Protein AF-0000000068025443 (afdb_homodimer)

Solvent-accessible surface area (backbone atoms only — not comparable to full-atom values): 13010 Å² total; per-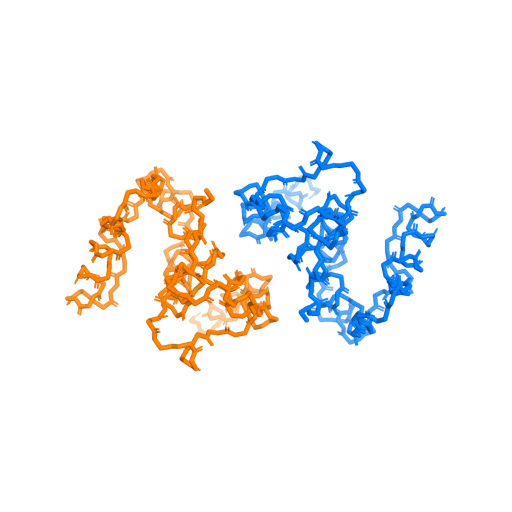residue (Å²): 106,69,47,65,30,70,62,30,75,76,69,67,56,78,47,70,63,36,51,26,23,27,47,15,49,48,46,46,23,62,48,35,71,44,76,62,56,60,56,97,66,42,53,50,60,51,52,48,50,56,48,24,68,75,65,75,42,56,70,90,56,43,25,68,70,52,58,72,75,41,57,62,72,49,53,50,49,48,46,51,51,16,54,35,20,55,41,87,50,71,86,66,28,55,49,63,66,56,51,49,50,50,41,70,45,54,71,56,63,56,68,60,56,62,67,75,98,104,68,50,66,28,69,64,30,73,75,69,67,57,76,45,71,62,36,52,24,23,27,48,15,49,49,47,47,24,63,49,34,72,44,77,63,56,61,54,96,62,41,53,50,60,52,51,49,50,57,47,25,67,74,65,74,42,54,71,91,55,43,24,69,70,54,59,71,75,43,57,64,72,49,53,48,51,47,47,52,50,18,52,35,19,56,40,87,51,68,85,65,27,56,47,62,66,57,52,50,50,50,42,71,45,54,69,58,63,55,66,59,56,57,69,74,99

Radius of gyration: 17.98 Å; Cα contacts (8 Å, |Δi|>4): 280; chains: 2; bounding box: 55×46×43 Å

Foldseek 3Di:
DQQAQPVCVVPVDDDQLRVLSSVLQVLLCVQQVDGQPSDPPSVSVVVQVVVCVVVVFSVVRGDPVCPVVDDPQLNRLSSVLSNQSNDNDSVSHDGPVVSVVCNVCSPVVVVVVVVVD/DQQAQPVCVVPVDDDQLRVLSSVLQVLLCVQQVDGQPSPPPSVSVVVQVVVCVVVVFSVVRGDPVCPVVDDPQLNRLSSVLSNQSNDNDSVSHDGPVVSVVCNVCSPVVVVVVVVVD

Structure (mmCIF, N/CA/C/O backbone):
data_AF-0000000068025443-model_v1
#
loop_
_entity.id
_entity.type
_entity.pdbx_description
1 polymer 'Protein kinase domain-containing protein'
#
loop_
_atom_site.group_PDB
_atom_site.id
_atom_site.type_symbol
_atom_site.label_atom_id
_atom_site.label_alt_id
_atom_site.label_comp_id
_atom_site.label_asym_id
_atom_site.label_entity_id
_atom_site.label_seq_id
_atom_site.pdbx_PDB_ins_code
_atom_site.Cartn_x
_atom_site.Cartn_y
_atom_site.Cartn_z
_atom_site.occupancy
_atom_site.B_iso_or_equiv
_atom_site.auth_seq_id
_atom_site.auth_comp_id
_atom_site.auth_asym_id
_atom_site.auth_atom_id
_atom_site.pdbx_PDB_model_num
ATOM 1 N N . MET A 1 1 ? 12.188 2.465 -13.797 1 40 1 MET A N 1
ATOM 2 C CA . MET A 1 1 ? 11.523 1.878 -12.641 1 40 1 MET A CA 1
ATOM 3 C C . MET A 1 1 ? 11.352 2.908 -11.531 1 40 1 MET A C 1
ATOM 5 O O . MET A 1 1 ? 12.336 3.457 -11.031 1 40 1 MET A O 1
ATOM 9 N N . TYR A 1 2 ? 10.406 3.684 -11.672 1 50.34 2 TYR A N 1
ATOM 10 C CA . TYR A 1 2 ? 10.188 5.008 -11.102 1 50.34 2 TYR A CA 1
ATOM 11 C C . TYR A 1 2 ? 10.305 4.965 -9.578 1 50.34 2 TYR A C 1
ATOM 13 O O . TYR A 1 2 ? 10.688 5.957 -8.953 1 50.34 2 TYR A O 1
ATOM 21 N N . TYR A 1 3 ? 10.172 3.656 -8.984 1 63.03 3 TYR A N 1
ATOM 22 C CA . TYR A 1 3 ? 10.156 3.668 -7.527 1 63.03 3 TYR A CA 1
ATOM 23 C C . TYR A 1 3 ? 11.281 2.814 -6.961 1 63.03 3 TYR A C 1
ATOM 25 O O . TYR A 1 3 ? 11.102 2.131 -5.949 1 63.03 3 TYR A O 1
ATOM 33 N N . MET A 1 4 ? 12.508 3.104 -7.633 1 74 4 MET A N 1
ATOM 34 C CA . MET A 1 4 ? 13.461 2.051 -7.289 1 74 4 MET A CA 1
ATOM 35 C C . MET A 1 4 ? 14.195 2.387 -6 1 74 4 MET A C 1
ATOM 37 O O . MET A 1 4 ? 14.672 3.512 -5.824 1 74 4 MET A O 1
ATOM 41 N N . ASP A 1 5 ? 14.266 1.466 -5.148 1 82.62 5 ASP A N 1
ATOM 42 C CA . ASP A 1 5 ? 15.039 1.438 -3.914 1 82.62 5 ASP A CA 1
ATOM 43 C C . ASP A 1 5 ? 16.531 1.654 -4.195 1 82.62 5 ASP A C 1
ATOM 45 O O . ASP A 1 5 ? 17.109 0.952 -5.02 1 82.62 5 ASP A O 1
ATOM 49 N N . PRO A 1 6 ? 17.141 2.689 -3.533 1 84.44 6 PRO A N 1
ATOM 50 C CA . PRO A 1 6 ? 18.578 2.932 -3.75 1 84.44 6 PRO A CA 1
ATOM 51 C C . PRO A 1 6 ? 19.422 1.684 -3.52 1 84.44 6 PRO A C 1
ATOM 53 O O . PRO A 1 6 ? 20.453 1.503 -4.18 1 84.44 6 PRO A O 1
ATOM 56 N N . ILE A 1 7 ? 19.031 0.814 -2.604 1 82.25 7 ILE A N 1
ATOM 57 C CA . ILE A 1 7 ? 19.766 -0.413 -2.346 1 82.25 7 ILE A CA 1
ATOM 58 C C . ILE A 1 7 ? 19.703 -1.327 -3.566 1 82.25 7 ILE A C 1
ATOM 60 O O . ILE A 1 7 ? 20.703 -1.903 -3.98 1 82.25 7 ILE A O 1
ATOM 64 N N . PHE A 1 8 ? 18.609 -1.394 -4.133 1 82.81 8 PHE A N 1
ATOM 65 C CA . PHE A 1 8 ? 18.438 -2.182 -5.348 1 82.81 8 PHE A CA 1
ATOM 66 C C . PHE A 1 8 ? 19.281 -1.622 -6.484 1 82.81 8 PHE A C 1
ATOM 68 O O . PHE A 1 8 ? 19.922 -2.377 -7.215 1 82.81 8 PHE A O 1
ATOM 75 N N . ILE A 1 9 ? 19.281 -0.388 -6.625 1 80.25 9 ILE A N 1
ATOM 76 C CA . ILE A 1 9 ? 20.031 0.27 -7.699 1 80.25 9 ILE A CA 1
ATOM 77 C C . ILE A 1 9 ? 21.516 -0.029 -7.555 1 80.25 9 ILE A C 1
ATOM 79 O O . ILE A 1 9 ? 22.203 -0.274 -8.547 1 80.25 9 ILE A O 1
ATOM 83 N N . GLY A 1 10 ? 22 -0.102 -6.418 1 82.19 10 GLY A N 1
ATOM 84 C CA . GLY A 1 10 ? 23.422 -0.269 -6.184 1 82.19 10 GLY A CA 1
ATOM 85 C C . GLY A 1 10 ? 23.859 -1.722 -6.16 1 82.19 10 GLY A C 1
ATOM 86 O O . GLY A 1 10 ? 25 -2.039 -6.512 1 82.19 10 GLY A O 1
ATOM 87 N N . THR A 1 11 ? 22.953 -2.623 -5.727 1 83.88 11 THR A N 1
ATOM 88 C CA . THR A 1 11 ? 23.375 -3.994 -5.465 1 83.88 11 THR A CA 1
ATOM 89 C C . THR A 1 11 ? 22.656 -4.969 -6.391 1 83.88 11 THR A C 1
ATOM 91 O O . THR A 1 11 ? 23.109 -6.098 -6.586 1 83.88 11 THR A O 1
ATOM 94 N N . GLY A 1 12 ? 21.438 -4.574 -6.816 1 79.31 12 GLY A N 1
ATOM 95 C CA . GLY A 1 12 ? 20.609 -5.465 -7.602 1 79.31 12 GLY A CA 1
ATOM 96 C C . GLY A 1 12 ? 19.797 -6.426 -6.754 1 79.31 12 GLY A C 1
ATOM 97 O O . GLY A 1 12 ? 19.125 -7.316 -7.281 1 79.31 12 GLY A O 1
ATOM 98 N N . LEU A 1 13 ? 20.016 -6.234 -5.453 1 80.12 13 LEU A N 1
ATOM 99 C CA . LEU A 1 13 ? 19.297 -7.133 -4.551 1 80.12 13 LEU A CA 1
ATOM 100 C C . LEU A 1 13 ? 17.891 -6.617 -4.277 1 80.12 13 LEU A C 1
ATOM 102 O O . LEU A 1 13 ? 17.719 -5.512 -3.754 1 80.12 13 LEU A O 1
ATOM 106 N N . LEU A 1 14 ? 16.938 -7.387 -4.754 1 79.75 14 LEU A N 1
ATOM 107 C CA . LEU A 1 14 ? 15.531 -7.102 -4.5 1 79.75 14 LEU A CA 1
ATOM 108 C C . LEU A 1 14 ? 15.07 -7.75 -3.199 1 79.75 14 LEU A C 1
ATOM 110 O O . LEU A 1 14 ? 15.352 -8.93 -2.953 1 79.75 14 LEU A O 1
ATOM 114 N N . THR A 1 15 ? 14.422 -6.945 -2.268 1 84.75 15 THR A N 1
ATOM 115 C CA . THR A 1 15 ? 13.922 -7.461 -0.999 1 84.75 15 THR A CA 1
ATOM 116 C C . THR A 1 15 ? 12.516 -6.945 -0.722 1 84.75 15 THR A C 1
ATOM 118 O O . THR A 1 15 ? 11.992 -6.121 -1.477 1 84.75 15 THR A O 1
ATOM 121 N N . ILE A 1 16 ? 11.984 -7.379 0.362 1 85.69 16 ILE A N 1
ATOM 122 C CA . ILE A 1 16 ? 10.68 -6.91 0.821 1 85.69 16 ILE A CA 1
ATOM 123 C C . ILE A 1 16 ? 10.758 -5.426 1.171 1 85.69 16 ILE A C 1
ATOM 125 O O . ILE A 1 16 ? 9.797 -4.68 0.961 1 85.69 16 ILE A O 1
ATOM 129 N N . LYS A 1 17 ? 11.984 -5.051 1.586 1 90.31 17 LYS A N 1
ATOM 130 C CA . LYS A 1 17 ? 12.156 -3.658 1.989 1 90.31 17 LYS A CA 1
ATOM 131 C C . LYS A 1 17 ? 12.242 -2.74 0.774 1 90.31 17 LYS A C 1
ATOM 133 O O . LYS A 1 17 ? 12.016 -1.532 0.886 1 90.31 17 LYS A O 1
ATOM 138 N N . SER A 1 18 ? 12.594 -3.285 -0.384 1 89.5 18 SER A N 1
ATOM 139 C CA . SER A 1 18 ? 12.523 -2.521 -1.625 1 89.5 18 SER A CA 1
ATOM 140 C C . SER A 1 18 ? 11.078 -2.174 -1.979 1 89.5 18 SER A C 1
ATOM 142 O O . SER A 1 18 ? 10.797 -1.065 -2.439 1 89.5 18 SER A O 1
ATOM 144 N N . ASP A 1 19 ? 10.195 -3.086 -1.71 1 90.12 19 ASP A N 1
ATOM 145 C CA . ASP A 1 19 ? 8.773 -2.844 -1.933 1 90.12 19 ASP A CA 1
ATOM 146 C C . ASP A 1 19 ? 8.25 -1.766 -0.988 1 90.12 19 ASP A C 1
ATOM 148 O O . ASP A 1 19 ? 7.418 -0.942 -1.38 1 90.12 19 ASP A O 1
ATOM 152 N N . VAL A 1 20 ? 8.75 -1.785 0.245 1 94.06 20 VAL A N 1
ATOM 153 C CA . VAL A 1 20 ? 8.367 -0.78 1.232 1 94.06 20 VAL A CA 1
ATOM 154 C C . VAL A 1 20 ? 8.797 0.604 0.753 1 94.06 20 VAL A C 1
ATOM 156 O O . VAL A 1 20 ? 8.016 1.558 0.805 1 94.06 20 VAL A O 1
ATOM 159 N N . TYR A 1 21 ? 9.953 0.639 0.233 1 92.94 21 TYR A N 1
ATOM 160 C CA . TYR A 1 21 ? 10.484 1.894 -0.291 1 92.94 21 TYR A CA 1
ATOM 161 C C . TYR A 1 21 ? 9.641 2.395 -1.459 1 92.94 21 TYR A C 1
ATOM 163 O O . TYR A 1 21 ? 9.25 3.564 -1.492 1 92.94 21 TYR A O 1
ATOM 171 N N . SER A 1 22 ? 9.367 1.547 -2.414 1 90.81 22 SER A N 1
ATOM 172 C CA . SER A 1 22 ? 8.586 1.919 -3.588 1 90.81 22 SER A CA 1
ATOM 173 C C . SER A 1 22 ? 7.219 2.463 -3.191 1 90.81 22 SER A C 1
ATOM 175 O O . SER A 1 22 ? 6.723 3.414 -3.799 1 90.81 22 SER A O 1
ATOM 177 N N . PHE A 1 23 ? 6.699 1.866 -2.148 1 93.88 23 PHE A N 1
ATOM 178 C CA . PHE A 1 23 ? 5.395 2.33 -1.69 1 93.88 23 PHE A CA 1
ATOM 179 C C . PHE A 1 23 ? 5.508 3.693 -1.02 1 93.88 23 PHE A C 1
ATOM 181 O O . PHE A 1 23 ? 4.621 4.535 -1.156 1 93.88 23 PHE A O 1
ATOM 188 N N . GLY A 1 24 ? 6.543 3.887 -0.237 1 95.31 24 GLY A N 1
ATOM 189 C CA . GLY A 1 24 ? 6.793 5.191 0.349 1 95.31 24 GLY A CA 1
ATOM 190 C C . GLY A 1 24 ? 6.828 6.309 -0.677 1 95.31 24 GLY A C 1
ATOM 191 O O . GLY A 1 24 ? 6.305 7.398 -0.434 1 95.31 24 GLY A O 1
ATOM 192 N N . VAL A 1 25 ? 7.398 5.977 -1.784 1 93.5 25 VAL A N 1
ATOM 193 C CA . VAL A 1 25 ? 7.449 6.957 -2.867 1 93.5 25 VAL A CA 1
ATOM 194 C C . VAL A 1 25 ? 6.035 7.281 -3.336 1 93.5 25 VAL A C 1
ATOM 196 O O . VAL A 1 25 ? 5.684 8.453 -3.498 1 93.5 25 VAL A O 1
ATOM 199 N N . VAL A 1 26 ? 5.203 6.344 -3.471 1 94.19 26 VAL A N 1
ATOM 200 C CA . VAL A 1 26 ? 3.83 6.531 -3.928 1 94.19 26 VAL A CA 1
ATOM 201 C C . VAL A 1 26 ? 3.055 7.363 -2.91 1 94.19 26 VAL A C 1
ATOM 203 O O . VAL A 1 26 ? 2.277 8.242 -3.281 1 94.19 26 VAL A O 1
ATOM 206 N N . LEU A 1 27 ? 3.219 7.094 -1.623 1 96.12 27 LEU A N 1
ATOM 207 C CA . LEU A 1 27 ? 2.562 7.867 -0.575 1 96.12 27 LEU A CA 1
ATOM 208 C C . LEU A 1 27 ? 2.949 9.344 -0.666 1 96.12 27 LEU A C 1
ATOM 210 O O . LEU A 1 27 ? 2.09 10.219 -0.566 1 96.12 27 LEU A O 1
ATOM 214 N N . MET A 1 28 ? 4.234 9.516 -0.841 1 95.19 28 MET A N 1
ATOM 215 C CA . MET A 1 28 ? 4.73 10.891 -0.927 1 95.19 28 MET A CA 1
ATOM 216 C C . MET A 1 28 ? 4.176 11.594 -2.16 1 95.19 28 MET A C 1
ATOM 218 O O . MET A 1 28 ? 3.764 12.75 -2.086 1 95.19 28 MET A O 1
ATOM 222 N N . GLU A 1 29 ? 4.176 10.875 -3.266 1 93.94 29 GLU A N 1
ATOM 223 C CA . GLU A 1 29 ? 3.588 11.422 -4.484 1 93.94 29 GLU A CA 1
ATOM 224 C C . GLU A 1 29 ? 2.107 11.734 -4.293 1 93.94 29 GLU A C 1
ATOM 226 O O . GLU A 1 29 ? 1.61 12.75 -4.785 1 93.94 29 GLU A O 1
ATOM 231 N N . PHE A 1 30 ? 1.486 10.938 -3.65 1 95.19 30 PHE A N 1
ATOM 232 C CA . PHE A 1 30 ? 0.053 11.086 -3.422 1 95.19 30 PHE A CA 1
ATOM 233 C C . PHE A 1 30 ? -0.242 12.367 -2.646 1 95.19 30 PHE A C 1
ATOM 235 O O . PHE A 1 30 ? -1.095 13.156 -3.049 1 95.19 30 PHE A O 1
ATOM 242 N N . ILE A 1 31 ? 0.444 12.57 -1.553 1 96.38 31 ILE A N 1
ATOM 243 C CA . ILE A 1 31 ? 0.084 13.672 -0.665 1 96.38 31 ILE A CA 1
ATOM 244 C C . ILE A 1 31 ? 0.623 14.984 -1.227 1 96.38 31 ILE A C 1
ATOM 246 O O . ILE A 1 31 ? 0.106 16.062 -0.912 1 96.38 31 ILE A O 1
ATOM 250 N N . THR A 1 32 ? 1.638 14.922 -2.049 1 95.62 32 THR A N 1
ATOM 251 C CA . THR A 1 32 ? 2.211 16.141 -2.621 1 95.62 32 THR A CA 1
ATOM 252 C C . THR A 1 32 ? 1.655 16.391 -4.02 1 95.62 32 THR A C 1
ATOM 254 O O . THR A 1 32 ? 1.793 17.484 -4.559 1 95.62 32 THR A O 1
ATOM 257 N N . ARG A 1 33 ? 1.131 15.375 -4.688 1 93.44 33 ARG A N 1
ATOM 258 C CA . ARG A 1 33 ? 0.688 15.367 -6.078 1 93.44 33 ARG A CA 1
ATOM 259 C C . ARG A 1 33 ? 1.831 15.727 -7.02 1 93.44 33 ARG A C 1
ATOM 261 O O . ARG A 1 33 ? 1.604 16.281 -8.094 1 93.44 33 ARG A O 1
ATOM 268 N N . LYS A 1 34 ? 2.998 15.453 -6.586 1 90.75 34 LYS A N 1
ATOM 269 C CA . LYS A 1 34 ? 4.207 15.602 -7.395 1 90.75 34 LYS A CA 1
ATOM 270 C C . LYS A 1 34 ? 4.805 14.242 -7.738 1 90.75 34 LYS A C 1
ATOM 272 O O . LYS A 1 34 ? 4.652 13.281 -6.98 1 90.75 34 LYS A O 1
ATOM 277 N N . ARG A 1 35 ? 5.387 14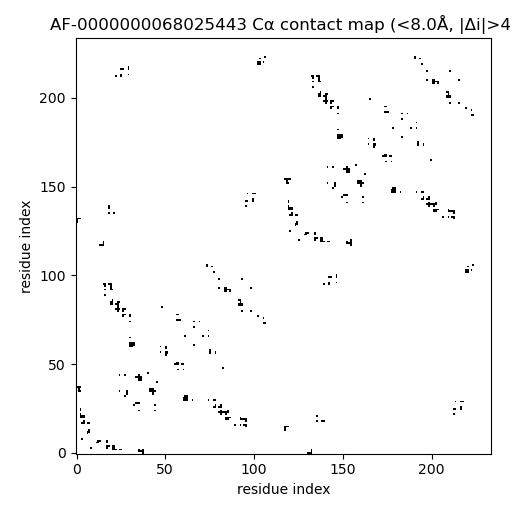.258 -8.93 1 84.06 35 ARG A N 1
ATOM 278 C CA . ARG A 1 35 ? 5.992 13 -9.352 1 84.06 35 ARG A CA 1
ATOM 279 C C . ARG A 1 35 ? 7.48 12.969 -9.008 1 84.06 35 ARG A C 1
ATOM 281 O O . ARG A 1 35 ? 8.172 13.977 -9.141 1 84.06 35 ARG A O 1
ATOM 288 N N . ASN A 1 36 ? 7.77 11.758 -8.375 1 77.19 36 ASN A N 1
ATOM 289 C CA . ASN A 1 36 ? 9.188 11.586 -8.07 1 77.19 36 ASN A CA 1
ATOM 290 C C . ASN A 1 36 ? 10.008 11.391 -9.344 1 77.19 36 ASN A C 1
ATOM 292 O O . ASN A 1 36 ? 9.664 10.562 -10.195 1 77.19 36 ASN A O 1
ATOM 296 N N . GLU A 1 37 ? 10.422 12.547 -10.188 1 62.56 37 GLU A N 1
ATOM 297 C CA . GLU A 1 37 ? 11.305 12.445 -11.344 1 62.56 37 GLU A CA 1
ATOM 298 C C . GLU A 1 37 ? 12.414 11.438 -11.109 1 62.56 37 GLU A C 1
ATOM 300 O O . GLU A 1 37 ? 13.078 11.469 -10.07 1 62.56 37 GLU A O 1
ATOM 305 N N . TYR A 1 38 ? 12.266 10.219 -11.273 1 52.56 38 TYR A N 1
ATOM 306 C CA . TYR A 1 38 ? 13.289 9.188 -11.078 1 52.56 38 TYR A CA 1
ATOM 307 C C . TYR A 1 38 ? 14.68 9.75 -11.344 1 52.56 38 TYR A C 1
ATOM 309 O O . TYR A 1 38 ? 15.641 9 -11.5 1 52.56 38 TYR A O 1
ATOM 317 N N . ASN A 1 39 ? 14.969 11.008 -11.797 1 48.84 39 ASN A N 1
ATOM 318 C CA . ASN A 1 39 ? 16.406 11.234 -11.977 1 48.84 39 ASN A CA 1
ATOM 319 C C . ASN A 1 39 ? 17.172 11.008 -10.68 1 48.84 39 ASN A C 1
ATOM 321 O O . ASN A 1 39 ? 16.578 10.859 -9.609 1 48.84 39 ASN A O 1
ATOM 325 N N . GLU A 1 40 ? 18.5 10.57 -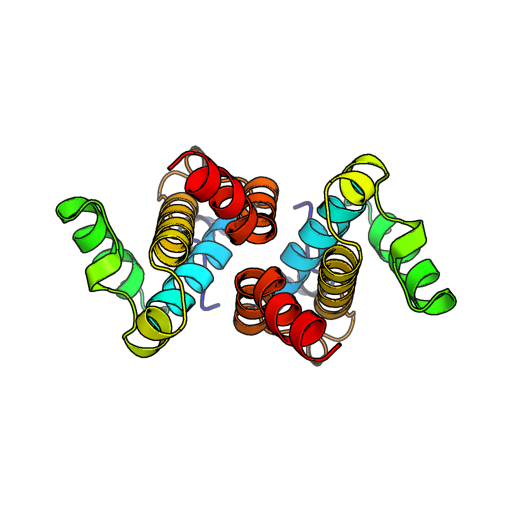10.797 1 45.94 40 GLU A N 1
ATOM 326 C CA . GLU A 1 40 ? 19.516 10.289 -9.781 1 45.94 40 GLU A CA 1
ATOM 327 C C . GLU A 1 40 ? 19.219 11.047 -8.484 1 45.94 40 GLU A C 1
ATOM 329 O O . GLU A 1 40 ? 19.703 10.656 -7.422 1 45.94 40 GLU A O 1
ATOM 334 N N . ASN A 1 41 ? 18.547 12.086 -8.617 1 47.38 41 ASN A N 1
ATOM 335 C CA . ASN A 1 41 ? 18.688 12.969 -7.465 1 47.38 41 ASN A CA 1
ATOM 336 C C . ASN A 1 41 ? 17.438 12.953 -6.582 1 47.38 41 ASN A C 1
ATOM 338 O O . ASN A 1 41 ? 17.391 13.633 -5.559 1 47.38 41 ASN A O 1
ATOM 342 N N . GLY A 1 42 ? 16.391 11.906 -6.895 1 61 42 GLY A N 1
ATOM 343 C CA . GLY A 1 42 ? 15.422 11.836 -5.82 1 61 42 GLY A CA 1
ATOM 344 C C . GLY A 1 42 ? 15.023 13.203 -5.281 1 61 42 GLY A C 1
ATOM 345 O O . GLY A 1 42 ? 14.93 13.391 -4.066 1 61 42 GLY A O 1
ATOM 346 N N . VAL A 1 43 ? 14.641 14.062 -6.258 1 79.81 43 VAL A N 1
ATOM 347 C CA . VAL A 1 43 ? 14.531 15.469 -5.875 1 79.81 43 VAL A CA 1
ATOM 348 C C . VAL A 1 43 ? 13.344 15.656 -4.938 1 79.81 43 VAL A C 1
ATOM 350 O O . VAL A 1 43 ? 13.469 16.281 -3.881 1 79.81 43 VAL A O 1
ATOM 353 N N . LEU A 1 44 ? 12.273 14.875 -5.203 1 88.81 44 LEU A N 1
ATOM 354 C CA . LEU A 1 44 ? 11.109 15.055 -4.336 1 88.81 44 LEU A CA 1
ATOM 355 C C . LEU A 1 44 ? 11.383 14.508 -2.938 1 88.81 44 LEU A C 1
ATOM 357 O O . LEU A 1 44 ? 11.109 15.18 -1.94 1 88.81 44 LEU A O 1
ATOM 361 N N . ILE A 1 45 ? 12.016 13.375 -2.916 1 91.06 45 ILE A N 1
ATOM 362 C CA . ILE A 1 45 ? 12.25 12.711 -1.637 1 91.06 45 ILE A CA 1
ATOM 363 C C . ILE A 1 45 ? 13.211 13.547 -0.792 1 91.06 45 ILE A C 1
ATOM 365 O O . ILE A 1 45 ? 12.961 13.773 0.396 1 91.06 45 ILE A O 1
ATOM 369 N N . GLU A 1 46 ? 14.234 13.961 -1.468 1 88.81 46 GLU A N 1
ATOM 370 C CA . GLU A 1 46 ? 15.219 14.766 -0.755 1 88.81 46 GLU A CA 1
ATOM 371 C C . GLU A 1 46 ? 14.609 16.062 -0.256 1 88.81 46 GLU A C 1
ATOM 373 O O . GLU A 1 46 ? 14.828 16.469 0.89 1 88.81 46 GLU A O 1
ATOM 378 N N . GLU A 1 47 ? 13.914 16.719 -1.131 1 91.06 47 GLU A N 1
ATOM 379 C CA . GLU A 1 47 ? 13.258 17.969 -0.75 1 91.06 47 GLU A CA 1
ATOM 380 C C . GLU A 1 47 ? 12.258 17.734 0.383 1 91.06 47 GLU A C 1
ATOM 382 O O . GLU A 1 47 ? 12.227 18.5 1.35 1 91.06 47 GLU A O 1
ATOM 387 N N . TYR A 1 48 ? 11.5 16.781 0.274 1 93.44 48 TYR A N 1
ATOM 388 C CA . TYR A 1 48 ? 10.492 16.484 1.281 1 93.44 48 TYR A CA 1
ATOM 389 C C . TYR A 1 48 ? 11.141 16.188 2.631 1 93.44 48 TYR A C 1
ATOM 391 O O . TYR A 1 48 ? 10.672 16.672 3.664 1 93.44 48 TYR A O 1
ATOM 399 N N . ARG A 1 49 ? 12.164 15.414 2.602 1 92.12 49 ARG A N 1
ATOM 400 C CA . ARG A 1 49 ? 12.867 15.062 3.832 1 92.12 49 ARG A CA 1
ATOM 401 C C . ARG A 1 49 ? 13.43 16.297 4.516 1 92.12 49 ARG A C 1
ATOM 403 O O . ARG A 1 49 ? 13.375 16.422 5.742 1 92.12 49 ARG A O 1
ATOM 410 N N . LYS A 1 50 ? 14.055 17.125 3.689 1 92.94 50 LYS A N 1
ATOM 411 C CA . LYS A 1 50 ? 14.609 18.359 4.23 1 92.94 50 LYS A CA 1
ATOM 412 C C . LYS A 1 50 ? 13.531 19.188 4.938 1 92.94 50 LYS A C 1
ATOM 414 O O . LYS A 1 50 ? 13.719 19.609 6.082 1 92.94 50 LYS A O 1
ATOM 419 N N . TYR A 1 51 ? 12.398 19.328 4.348 1 92.69 51 TYR A N 1
ATOM 420 C CA . TYR A 1 51 ? 11.305 20.109 4.93 1 92.69 51 TYR A CA 1
ATOM 421 C C . TYR A 1 51 ? 10.734 19.406 6.156 1 92.69 51 TYR A C 1
ATOM 423 O O . TYR A 1 51 ? 10.477 20.047 7.18 1 92.69 51 TYR A O 1
ATOM 431 N N . TYR A 1 52 ? 10.578 18.172 6.043 1 95.25 52 TYR A N 1
ATOM 432 C CA . TYR A 1 52 ? 10.008 17.406 7.148 1 95.25 52 TYR A CA 1
ATOM 433 C C . TYR A 1 52 ? 10.898 17.484 8.383 1 95.25 52 TYR A C 1
ATOM 435 O O . TYR A 1 52 ? 10.406 17.547 9.508 1 95.25 52 TYR A O 1
ATOM 443 N N . GLU A 1 53 ? 12.156 17.422 8.156 1 93.69 53 GLU A N 1
ATOM 444 C CA . GLU A 1 53 ? 13.109 17.5 9.266 1 93.69 53 GLU A CA 1
ATOM 445 C C . GLU A 1 53 ? 13.047 18.859 9.961 1 93.69 53 GLU A C 1
ATOM 447 O O . GLU A 1 53 ? 13.172 18.938 11.18 1 93.69 53 GLU A O 1
ATOM 452 N N . ILE A 1 54 ? 12.859 19.891 9.242 1 94.88 54 ILE A N 1
ATOM 453 C CA . ILE A 1 54 ? 12.836 21.25 9.773 1 94.88 54 ILE A CA 1
ATOM 454 C C . ILE A 1 54 ? 11.516 21.5 10.5 1 94.88 54 ILE A C 1
ATOM 456 O O . ILE A 1 54 ? 11.5 21.969 11.641 1 94.88 54 ILE A O 1
ATOM 460 N N . GLU A 1 55 ? 10.383 21.094 9.938 1 95.31 55 GLU A N 1
ATOM 461 C CA . GLU A 1 55 ? 9.055 21.438 10.445 1 95.31 55 GLU A CA 1
ATOM 462 C C . GLU A 1 55 ? 8.5 20.328 11.328 1 95.31 55 GLU A C 1
ATOM 464 O O . GLU A 1 55 ? 7.52 20.531 12.047 1 95.31 55 GLU A O 1
ATOM 469 N N . LYS A 1 56 ? 9.07 19.188 11.266 1 94.38 56 LYS A N 1
ATOM 470 C CA . LYS A 1 56 ? 8.57 17.984 11.922 1 94.38 56 LYS A CA 1
ATOM 471 C C . LYS A 1 56 ? 7.152 17.656 11.469 1 94.38 56 LYS A C 1
ATOM 473 O O . LYS A 1 56 ? 6.332 17.188 12.258 1 94.38 56 LYS A O 1
ATOM 478 N N . SER A 1 57 ? 6.883 18.125 10.242 1 94.31 57 SER A N 1
ATOM 479 C CA . SER A 1 57 ? 5.602 17.922 9.578 1 94.31 57 SER A CA 1
ATOM 480 C C . SER A 1 57 ? 5.727 18.094 8.07 1 94.31 57 SER A C 1
ATOM 482 O O . SER A 1 57 ? 6.582 18.828 7.59 1 94.31 57 SER A O 1
ATOM 484 N N . GLY A 1 58 ? 4.926 17.391 7.379 1 94.81 58 GLY A N 1
ATOM 485 C CA . GLY A 1 58 ? 4.926 17.547 5.934 1 94.81 58 GLY A CA 1
ATOM 486 C C . GLY A 1 58 ? 3.898 18.547 5.441 1 94.81 58 GLY A C 1
ATOM 487 O O . GLY A 1 58 ? 3.68 18.688 4.238 1 94.81 58 GLY A O 1
ATOM 488 N N . ARG A 1 59 ? 3.252 19.234 6.266 1 95 59 ARG A N 1
ATOM 489 C CA . ARG A 1 59 ? 2.072 20.031 5.977 1 95 59 ARG A CA 1
ATOM 490 C C . ARG A 1 59 ? 2.357 21.047 4.863 1 95 59 ARG A C 1
ATOM 492 O O . ARG A 1 59 ? 1.513 21.266 3.996 1 95 59 ARG A O 1
ATOM 499 N N . SER A 1 60 ? 3.521 21.594 4.867 1 95 60 SER A N 1
ATOM 500 C CA . SER A 1 60 ? 3.865 22.641 3.898 1 95 60 SER A CA 1
ATOM 501 C C . SER A 1 60 ? 4.035 22.047 2.5 1 95 60 SER A C 1
ATOM 503 O O . SER A 1 60 ? 4.062 22.797 1.514 1 95 60 SER A O 1
ATOM 505 N N . MET A 1 61 ? 4.09 20.75 2.408 1 95.62 61 MET A N 1
ATOM 506 C CA . MET A 1 61 ? 4.355 20.109 1.122 1 95.62 61 MET A CA 1
ATOM 507 C C . MET A 1 61 ? 3.098 19.453 0.572 1 95.62 61 MET A C 1
ATOM 509 O O . MET A 1 61 ? 3.092 18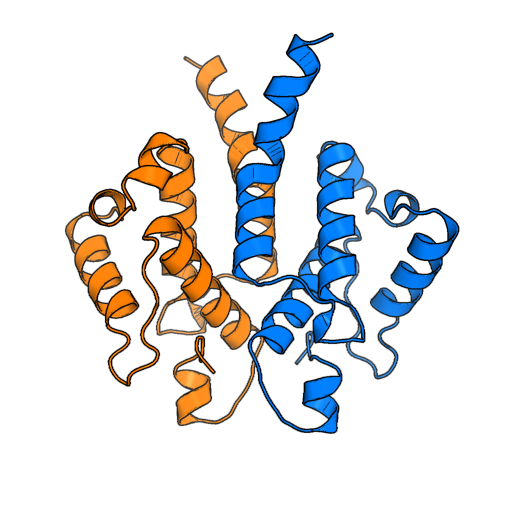.969 -0.562 1 95.62 61 MET A O 1
ATOM 513 N N . PHE A 1 62 ? 2.074 19.453 1.344 1 96.94 62 PHE A N 1
ATOM 514 C CA . PHE A 1 62 ? 0.845 18.812 0.897 1 96.94 62 PHE A CA 1
ATOM 515 C C . PHE A 1 62 ? 0.238 19.562 -0.282 1 96.94 62 PHE A C 1
ATOM 517 O O . PHE A 1 62 ? 0.24 20.797 -0.308 1 96.94 62 PHE A O 1
ATOM 524 N N . ASP A 1 63 ? -0.208 18.812 -1.213 1 96.94 63 ASP A N 1
ATOM 525 C CA . ASP A 1 63 ? -0.992 19.391 -2.297 1 96.94 63 ASP A CA 1
ATOM 526 C C . ASP A 1 63 ? -2.238 20.094 -1.759 1 96.94 63 ASP A C 1
ATOM 528 O O . ASP A 1 63 ? -2.922 19.562 -0.879 1 96.94 63 ASP A O 1
ATOM 532 N N . GLU A 1 64 ? -2.592 21.188 -2.324 1 96.06 64 GLU A N 1
ATOM 533 C CA . GLU A 1 64 ? -3.701 22 -1.835 1 96.06 64 GLU A CA 1
ATOM 534 C C . GLU A 1 64 ? -5.035 21.281 -2.021 1 96.06 64 GLU A C 1
ATOM 536 O O . GLU A 1 64 ? -5.922 21.375 -1.168 1 96.06 64 GLU A O 1
ATOM 541 N N . THR A 1 65 ? -5.195 20.656 -3.035 1 94.56 65 THR A N 1
ATOM 542 C CA . THR A 1 65 ? -6.438 19.953 -3.33 1 94.56 65 THR A CA 1
ATOM 543 C C . THR A 1 65 ? -6.648 18.781 -2.357 1 94.56 65 THR A C 1
ATOM 545 O O . THR A 1 65 ? -7.742 18.609 -1.815 1 94.56 65 THR A O 1
ATOM 548 N N . ILE A 1 66 ? -5.562 18.125 -2.033 1 92.75 66 ILE A N 1
ATOM 549 C CA . ILE A 1 66 ? -5.652 17 -1.122 1 92.75 66 ILE A CA 1
ATOM 550 C C . ILE A 1 66 ? -5.887 17.484 0.302 1 92.75 66 ILE A C 1
ATOM 552 O O . ILE A 1 66 ? -6.684 16.906 1.046 1 92.75 66 ILE A O 1
ATOM 556 N N . ALA A 1 67 ? -5.227 18.547 0.596 1 93.25 67 ALA A N 1
ATOM 557 C CA . ALA A 1 67 ? -5.371 19.141 1.927 1 93.25 67 ALA A CA 1
ATOM 558 C C . ALA A 1 67 ? -6.805 19.594 2.168 1 93.25 67 ALA A C 1
ATOM 560 O O . ALA A 1 67 ? -7.281 19.594 3.305 1 93.25 67 ALA A O 1
ATOM 561 N N . ALA A 1 68 ? -7.539 19.922 1.126 1 92.44 68 ALA A N 1
ATOM 562 C CA . ALA A 1 68 ? -8.914 20.375 1.235 1 92.44 68 ALA A CA 1
ATOM 563 C C . ALA A 1 68 ? -9.883 19.203 1.347 1 92.44 68 ALA A C 1
ATOM 565 O O . ALA A 1 68 ? -10.961 19.328 1.938 1 92.44 68 ALA A O 1
ATOM 566 N N . GLU A 1 69 ? -9.5 18.094 0.892 1 87.88 69 GLU A N 1
ATOM 567 C CA . GLU A 1 69 ? -10.414 16.953 0.78 1 87.88 69 GLU A CA 1
ATOM 568 C C . GLU A 1 69 ? -10.219 15.984 1.939 1 87.88 69 GLU A C 1
ATOM 570 O O . GLU A 1 69 ? -11.125 15.203 2.254 1 87.88 69 GLU A O 1
ATOM 575 N N . GLU A 1 70 ? -9.031 16.094 2.523 1 88.69 70 GLU A N 1
ATOM 576 C CA . GLU A 1 70 ? -8.703 15.102 3.535 1 88.69 70 GLU A CA 1
ATOM 577 C C . GLU A 1 70 ? -8.414 15.758 4.883 1 88.69 70 GLU A C 1
ATOM 579 O O . GLU A 1 70 ? -7.977 16.906 4.941 1 88.69 70 GLU A O 1
ATOM 584 N N . ASP A 1 71 ? -8.664 14.961 5.918 1 91.06 71 ASP A N 1
ATOM 585 C CA . ASP A 1 71 ? -8.359 15.414 7.27 1 91.06 71 ASP A CA 1
ATOM 586 C C . ASP A 1 71 ? -6.848 15.547 7.477 1 91.06 71 ASP A C 1
ATOM 588 O O . ASP A 1 71 ? -6.09 14.648 7.102 1 91.06 71 ASP A O 1
ATOM 592 N N . MET A 1 72 ? -6.492 16.594 8.141 1 93.69 72 MET A N 1
ATOM 593 C CA . MET A 1 72 ? -5.074 16.875 8.367 1 93.69 72 MET A CA 1
ATOM 594 C C . MET A 1 72 ? -4.418 15.742 9.156 1 93.69 72 MET A C 1
ATOM 596 O O . MET A 1 72 ? -3.312 15.305 8.82 1 93.69 72 MET A O 1
ATOM 600 N N . PRO A 1 73 ? -5.102 15.195 10.188 1 93.69 73 PRO A N 1
ATOM 601 C CA . PRO A 1 73 ? -4.473 14.086 10.906 1 93.69 73 PRO A CA 1
ATOM 602 C C . PRO A 1 73 ? -4.199 12.883 10.008 1 93.69 73 PRO A C 1
ATOM 604 O O . PRO A 1 73 ? -3.191 12.195 10.188 1 93.69 73 PRO A O 1
ATOM 607 N N . VAL A 1 74 ? -5.031 12.727 9.07 1 93.38 74 VAL A N 1
ATOM 608 C CA . VAL A 1 74 ? -4.867 11.625 8.133 1 93.38 74 VAL A CA 1
ATOM 609 C C . VAL A 1 74 ? -3.662 11.891 7.23 1 93.38 74 VAL A C 1
ATOM 611 O O . VAL A 1 74 ? -2.809 11.016 7.055 1 93.38 74 VAL A O 1
ATOM 614 N N . LEU A 1 75 ? -3.613 13.078 6.707 1 96.06 75 LEU A N 1
ATOM 615 C CA . LEU A 1 75 ? -2.496 13.453 5.844 1 96.06 75 LEU A CA 1
ATOM 616 C C . LEU A 1 75 ? -1.175 13.367 6.602 1 96.06 75 LEU A C 1
ATOM 618 O O . LEU A 1 75 ? -0.164 12.938 6.047 1 96.06 75 LEU A O 1
ATOM 622 N N . GLU A 1 76 ? -1.239 13.758 7.789 1 96.25 76 GLU A N 1
ATOM 623 C CA . GLU A 1 76 ? -0.033 13.695 8.609 1 96.25 76 GLU A CA 1
ATOM 624 C C . GLU A 1 76 ? 0.399 12.25 8.844 1 96.25 76 GLU A C 1
ATOM 626 O O . GLU A 1 76 ? 1.594 11.945 8.844 1 96.25 76 GLU A O 1
ATOM 631 N N . GLU A 1 77 ? -0.565 11.445 9.094 1 95.69 77 GLU A N 1
ATOM 632 C CA . GLU A 1 77 ?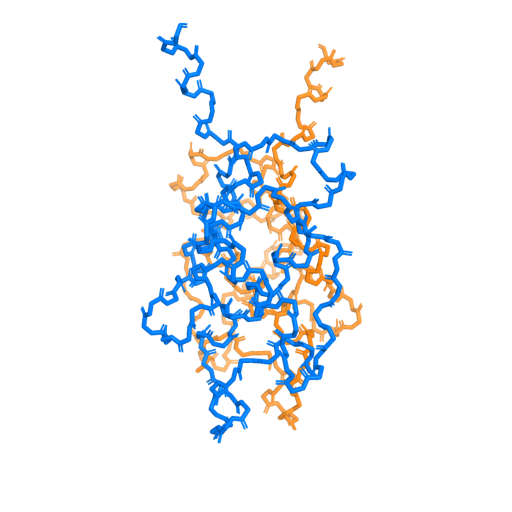 -0.245 10.031 9.266 1 95.69 77 GLU A CA 1
ATOM 633 C C . GLU A 1 77 ? 0.343 9.438 7.992 1 95.69 77 GLU A C 1
ATOM 635 O O . GLU A 1 77 ? 1.288 8.648 8.047 1 95.69 77 GLU A O 1
ATOM 640 N N . ILE A 1 78 ? -0.2 9.781 6.879 1 96.94 78 ILE A N 1
ATOM 641 C CA . ILE A 1 78 ? 0.323 9.32 5.598 1 96.94 78 ILE A CA 1
ATOM 642 C C . ILE A 1 78 ? 1.754 9.82 5.414 1 96.94 78 ILE A C 1
ATOM 644 O O . ILE A 1 78 ? 2.627 9.07 4.973 1 96.94 78 ILE A O 1
ATOM 648 N N . SER A 1 79 ? 1.955 11.047 5.727 1 97.62 79 SER A N 1
ATOM 649 C CA . SER A 1 79 ? 3.281 11.648 5.645 1 97.62 79 SER A CA 1
ATOM 650 C C . SER A 1 79 ? 4.285 10.906 6.52 1 97.62 79 SER A C 1
ATOM 652 O O . SER A 1 79 ? 5.391 10.586 6.074 1 97.62 79 SER A O 1
ATOM 654 N N . LYS A 1 80 ? 3.877 10.648 7.723 1 97.12 80 LYS A N 1
ATOM 655 C CA . LYS A 1 80 ? 4.738 9.914 8.641 1 97.12 80 LYS A CA 1
ATOM 656 C C . LYS A 1 80 ? 5.082 8.531 8.078 1 97.12 80 LYS A C 1
ATOM 658 O O . LYS A 1 80 ? 6.238 8.109 8.125 1 97.12 80 LYS A O 1
ATOM 663 N N . LEU A 1 81 ? 4.148 7.902 7.609 1 97.25 81 LEU A N 1
ATOM 664 C CA . LEU A 1 81 ? 4.348 6.582 7.02 1 97.25 81 LEU A CA 1
ATOM 665 C C . LEU A 1 81 ? 5.301 6.656 5.832 1 97.25 81 LEU A C 1
ATOM 667 O O . LEU A 1 81 ? 6.184 5.809 5.688 1 97.25 81 LEU A O 1
ATOM 671 N N . ALA A 1 82 ? 5.117 7.668 4.988 1 97.06 82 ALA A N 1
ATOM 672 C CA . ALA A 1 82 ? 6 7.844 3.836 1 97.06 82 ALA A CA 1
ATOM 673 C C . ALA A 1 82 ? 7.449 8.008 4.277 1 97.06 82 ALA A C 1
ATOM 675 O O . ALA A 1 82 ? 8.344 7.348 3.748 1 97.06 82 ALA A O 1
ATOM 676 N N . ILE A 1 83 ? 7.625 8.766 5.258 1 96.69 83 ILE A N 1
ATOM 677 C CA . ILE A 1 83 ? 8.969 9.047 5.758 1 96.69 83 ILE A CA 1
ATOM 678 C C . ILE A 1 83 ? 9.586 7.773 6.328 1 96.69 83 ILE A C 1
ATOM 680 O O . ILE A 1 83 ? 10.75 7.477 6.082 1 96.69 83 ILE A O 1
ATOM 684 N N . GLU A 1 84 ? 8.844 7.055 7.051 1 97.06 84 GLU A N 1
ATOM 685 C CA . GLU A 1 84 ? 9.32 5.805 7.633 1 97.06 84 GLU A CA 1
ATOM 686 C C . GLU A 1 84 ? 9.703 4.805 6.543 1 97.06 84 GLU A C 1
ATOM 688 O O . GLU A 1 84 ? 10.703 4.086 6.68 1 97.06 84 GLU A O 1
ATOM 693 N N . CYS A 1 85 ? 8.992 4.77 5.504 1 96.25 85 CYS A N 1
ATOM 694 C CA . CYS A 1 85 ? 9.227 3.832 4.414 1 96.25 85 CYS A CA 1
ATOM 695 C C . CYS A 1 85 ? 10.477 4.211 3.629 1 96.25 85 CYS A C 1
ATOM 697 O O . CYS A 1 85 ? 11.133 3.346 3.047 1 96.25 85 CYS A O 1
ATOM 699 N N . LEU A 1 86 ? 10.828 5.473 3.627 1 94.81 86 LEU A N 1
ATOM 700 C CA . LEU A 1 86 ? 11.844 5.988 2.715 1 94.81 86 LEU A CA 1
ATOM 701 C C . LEU A 1 86 ? 13.172 6.172 3.434 1 94.81 86 LEU A C 1
ATOM 703 O O . LEU A 1 86 ? 14.094 6.801 2.898 1 94.81 86 LEU A O 1
ATOM 707 N N . GLN A 1 87 ? 13.258 5.625 4.582 1 94.69 87 GLN A N 1
ATOM 708 C CA . GLN A 1 87 ? 14.508 5.703 5.324 1 94.69 87 GLN A CA 1
ATOM 709 C C . GLN A 1 87 ? 15.664 5.113 4.52 1 94.69 87 GLN A C 1
ATOM 711 O O . GLN A 1 87 ? 15.492 4.102 3.834 1 94.69 87 GLN A O 1
ATOM 716 N N . GLU A 1 88 ? 16.766 5.738 4.629 1 90 88 GLU A N 1
ATOM 717 C CA . GLU A 1 88 ? 17.969 5.238 3.971 1 90 88 GLU A CA 1
ATOM 718 C C . GLU A 1 88 ? 18.438 3.92 4.586 1 90 88 GLU A C 1
ATOM 720 O O . GLU A 1 88 ? 18.906 3.031 3.877 1 90 88 GLU A O 1
ATOM 725 N N . ASP A 1 89 ? 18.266 3.879 5.887 1 92.94 89 ASP A N 1
ATOM 726 C CA . ASP A 1 89 ? 18.562 2.635 6.59 1 92.94 89 ASP A CA 1
ATOM 727 C C . ASP A 1 89 ? 17.422 1.631 6.426 1 92.94 89 ASP A C 1
ATOM 729 O O . ASP A 1 89 ? 16.328 1.836 6.953 1 92.94 89 ASP A O 1
ATOM 733 N N . VAL A 1 90 ? 17.688 0.519 5.832 1 93 90 VAL A N 1
ATOM 734 C CA . VAL A 1 90 ? 16.688 -0.491 5.488 1 93 90 VAL A CA 1
ATOM 735 C C . VAL A 1 90 ? 16.016 -0.998 6.758 1 93 90 VAL A C 1
ATOM 737 O O . VAL A 1 90 ? 14.805 -1.272 6.762 1 93 90 VAL A O 1
ATOM 740 N N . GLU A 1 91 ? 16.797 -1.093 7.84 1 93.81 91 GLU A N 1
ATOM 741 C CA . GLU A 1 91 ? 16.281 -1.622 9.094 1 93.81 91 GLU A CA 1
ATOM 742 C C . GLU A 1 91 ? 15.258 -0.673 9.711 1 93.81 91 GLU A C 1
ATOM 744 O O . GLU A 1 91 ? 14.383 -1.102 10.469 1 93.81 91 GLU A O 1
ATOM 749 N N . GLY A 1 92 ? 15.359 0.578 9.391 1 95.38 92 GLY A N 1
ATOM 750 C CA . GLY A 1 92 ? 14.461 1.585 9.93 1 95.38 92 GLY A CA 1
ATOM 751 C C . GLY A 1 92 ? 13.141 1.674 9.188 1 95.38 92 GLY A C 1
ATOM 752 O O . GLY A 1 92 ? 12.203 2.318 9.648 1 95.38 92 GLY A O 1
ATOM 753 N N . ARG A 1 93 ? 13.039 1.028 8.047 1 96.31 93 ARG A N 1
ATOM 754 C CA . ARG A 1 93 ? 11.82 1.072 7.254 1 96.31 93 ARG A CA 1
ATOM 755 C C . ARG A 1 93 ? 10.711 0.251 7.902 1 96.31 93 ARG A C 1
ATOM 757 O O . ARG A 1 93 ? 10.977 -0.788 8.516 1 96.31 93 ARG A O 1
ATOM 764 N N . SER A 1 94 ? 9.508 0.714 7.809 1 96.31 94 SER A N 1
ATOM 765 C CA . SER A 1 94 ? 8.344 -0.044 8.258 1 96.31 94 SER A CA 1
ATOM 766 C C . SER A 1 94 ? 8.203 -1.35 7.477 1 96.31 94 SER A C 1
ATOM 768 O O . SER A 1 94 ? 8.844 -1.531 6.438 1 96.31 94 SER A O 1
ATOM 770 N N . ASP A 1 95 ? 7.473 -2.217 8.055 1 94.81 95 ASP A N 1
ATOM 771 C CA . ASP A 1 95 ? 7.074 -3.451 7.387 1 94.81 95 ASP A CA 1
ATOM 772 C C . ASP A 1 95 ? 5.82 -3.236 6.539 1 94.81 95 ASP A C 1
ATOM 774 O O . ASP A 1 95 ? 4.918 -2.498 6.938 1 94.81 95 ASP A O 1
ATOM 778 N N . MET A 1 96 ? 5.824 -3.924 5.348 1 94.38 96 MET A N 1
ATOM 779 C CA . MET A 1 96 ? 4.707 -3.707 4.434 1 94.38 96 MET A CA 1
ATOM 780 C C . MET A 1 96 ? 3.381 -4.059 5.098 1 94.38 96 MET A C 1
ATOM 782 O O . MET A 1 96 ? 2.361 -3.416 4.84 1 94.38 96 MET A O 1
ATOM 786 N N . MET A 1 97 ? 3.459 -5.098 5.996 1 93.56 97 MET A N 1
ATOM 787 C CA . MET A 1 97 ? 2.252 -5.461 6.734 1 93.56 97 MET A CA 1
ATOM 788 C C . MET A 1 97 ? 1.837 -4.344 7.688 1 93.56 97 MET A C 1
ATOM 790 O O . MET A 1 97 ? 0.651 -4.031 7.801 1 93.56 97 MET A O 1
ATOM 794 N N . GLU A 1 98 ? 2.764 -3.762 8.312 1 94.94 98 GLU A N 1
ATOM 795 C CA . GLU A 1 98 ? 2.48 -2.65 9.211 1 94.94 98 GLU A CA 1
ATOM 796 C C . GLU A 1 98 ? 1.967 -1.435 8.445 1 94.94 98 GLU A C 1
ATOM 798 O O . GLU A 1 98 ? 1.026 -0.769 8.883 1 94.94 98 GLU A O 1
ATOM 803 N N . VAL A 1 99 ? 2.539 -1.104 7.344 1 96 99 VAL A N 1
ATOM 804 C CA . VAL A 1 99 ? 2.098 -0.009 6.484 1 96 99 VAL A CA 1
ATOM 805 C C . VAL A 1 99 ? 0.641 -0.226 6.078 1 96 99 VAL A C 1
ATOM 807 O O . VAL A 1 99 ? -0.186 0.681 6.199 1 96 99 VAL A O 1
ATOM 810 N N . THR A 1 100 ? 0.344 -1.449 5.621 1 94.88 100 THR A N 1
ATOM 811 C CA . THR A 1 100 ? -1.003 -1.81 5.195 1 94.88 100 THR A CA 1
ATOM 812 C C . THR A 1 100 ? -1.998 -1.641 6.336 1 94.88 100 THR A C 1
ATOM 814 O O . THR A 1 100 ? -3.053 -1.026 6.164 1 94.88 100 THR A O 1
ATOM 817 N N . ARG A 1 101 ? -1.612 -2.088 7.484 1 93.12 101 ARG A N 1
ATOM 818 C CA . ARG A 1 101 ? -2.477 -1.995 8.656 1 93.12 101 ARG A CA 1
ATOM 819 C C . ARG A 1 101 ? -2.781 -0.541 9 1 93.12 101 ARG A C 1
ATOM 821 O O . ARG A 1 101 ? -3.938 -0.178 9.227 1 93.12 101 ARG A O 1
ATOM 828 N N . ARG A 1 102 ? -1.837 0.254 9.016 1 93.69 102 ARG A N 1
ATOM 829 C CA . ARG A 1 102 ? -2 1.659 9.375 1 93.69 102 ARG A CA 1
ATOM 830 C C . ARG A 1 102 ? -2.855 2.391 8.344 1 93.69 102 ARG A C 1
ATOM 832 O O . ARG A 1 102 ? -3.65 3.264 8.695 1 93.69 102 ARG A O 1
ATOM 839 N N . LEU A 1 103 ? -2.727 2.018 7.117 1 93.38 103 LEU A N 1
ATOM 840 C CA . LEU A 1 103 ? -3.52 2.66 6.074 1 93.38 103 LEU A CA 1
ATOM 841 C C . LEU A 1 103 ? -4.98 2.225 6.156 1 93.38 103 LEU A C 1
ATOM 843 O O . LEU A 1 103 ? -5.887 3.041 5.977 1 93.38 103 LEU A O 1
ATOM 847 N N . VAL A 1 104 ? -5.168 0.953 6.43 1 90.38 104 VAL A N 1
ATOM 848 C CA . VAL A 1 104 ? -6.516 0.402 6.516 1 90.38 104 VAL A CA 1
ATOM 849 C C . VAL A 1 104 ? -7.246 0.998 7.715 1 90.38 104 VAL A C 1
ATOM 851 O O . VAL A 1 104 ? -8.453 1.23 7.664 1 90.38 104 VAL A O 1
ATOM 854 N N . PHE A 1 105 ? -6.52 1.378 8.75 1 86.94 105 PHE A N 1
ATOM 855 C CA . PHE A 1 105 ? -7.156 1.848 9.977 1 86.94 105 PHE A CA 1
ATOM 856 C C . PHE A 1 105 ? -6.992 3.354 10.125 1 86.94 105 PHE A C 1
ATOM 858 O O . PHE A 1 105 ? -7.184 3.896 11.219 1 86.94 105 PHE A O 1
ATOM 865 N N . LEU A 1 106 ? -6.547 3.998 9.141 1 87.5 106 LEU A N 1
ATOM 866 C CA . LEU A 1 106 ? -6.215 5.418 9.156 1 87.5 106 LEU A CA 1
ATOM 867 C C . LEU A 1 106 ? -7.371 6.238 9.719 1 87.5 106 LEU A C 1
ATOM 869 O O . LEU A 1 106 ? -7.148 7.234 10.422 1 87.5 106 LEU A O 1
ATOM 873 N N . ARG A 1 107 ? -8.625 5.93 9.539 1 73.62 107 ARG A N 1
ATOM 874 C CA . ARG A 1 107 ? -9.742 6.738 10 1 73.62 107 ARG A CA 1
ATOM 875 C C . ARG A 1 107 ? -10.328 6.176 11.297 1 73.62 107 ARG A C 1
ATOM 877 O O . ARG A 1 107 ? -11.172 6.812 11.93 1 73.62 107 ARG A O 1
ATOM 884 N N . ARG A 1 108 ? -10.008 5.09 11.711 1 61.69 108 ARG A N 1
ATOM 885 C CA . ARG A 1 108 ? -10.617 4.516 12.906 1 61.69 108 ARG A CA 1
ATOM 886 C C . ARG A 1 108 ? -10.258 5.328 14.148 1 61.69 108 ARG A C 1
ATOM 888 O O . ARG A 1 108 ? -11.078 5.48 15.055 1 61.69 108 ARG A O 1
ATOM 895 N N . ASP A 1 109 ? -9.047 5.676 14.359 1 51.66 109 ASP A N 1
ATOM 896 C CA . ASP A 1 109 ? -8.656 6.258 15.641 1 51.66 109 ASP A CA 1
ATOM 897 C C . ASP A 1 109 ? -9.453 7.531 15.93 1 51.66 109 ASP A C 1
ATOM 899 O O . ASP A 1 109 ? -9.586 7.938 17.078 1 51.66 109 ASP A O 1
ATOM 903 N N . ARG A 1 110 ? -9.938 8.266 15.016 1 52.41 110 ARG A N 1
ATOM 904 C CA . ARG A 1 110 ? -10.578 9.516 15.398 1 52.41 110 ARG A CA 1
ATOM 905 C C . ARG A 1 110 ? -11.906 9.258 16.094 1 52.41 110 ARG A C 1
ATOM 907 O O . ARG A 1 110 ? -12.492 10.172 16.688 1 52.41 110 ARG A O 1
ATOM 914 N N . ARG A 1 111 ? -12.719 8.234 15.75 1 46.03 111 ARG A N 1
ATOM 915 C CA . ARG A 1 111 ? -13.922 8.141 16.578 1 46.03 111 ARG A CA 1
ATOM 916 C C . ARG A 1 111 ? -13.57 8.078 18.062 1 46.03 111 ARG A C 1
ATOM 918 O O . ARG A 1 111 ? -14.344 8.539 18.906 1 46.03 111 ARG A O 1
ATOM 925 N N . ALA A 1 112 ? -12.508 7.535 18.359 1 43.31 112 ALA A N 1
ATOM 926 C CA . ALA A 1 112 ? -12.242 7.418 19.781 1 43.31 112 ALA A CA 1
ATOM 927 C C . ALA A 1 112 ? -11.914 8.773 20.406 1 43.31 112 ALA A C 1
ATOM 929 O O . ALA A 1 112 ? -12.242 9.039 21.562 1 43.31 112 ALA A O 1
ATOM 930 N N . GLY A 1 113 ? -11.156 9.586 19.766 1 40 113 GLY A N 1
ATOM 931 C CA . GLY A 1 113 ? -10.727 10.82 20.406 1 40 113 GLY A CA 1
ATOM 932 C C . GLY A 1 113 ? -11.844 11.836 20.562 1 40 113 GLY A C 1
ATOM 933 O O . GLY A 1 113 ? -11.789 12.695 21.438 1 40 113 GLY A O 1
ATOM 934 N N . LYS A 1 114 ? -12.719 12.133 19.609 1 46.78 114 LYS A N 1
ATOM 935 C CA . LYS A 1 114 ? -13.773 13.109 19.859 1 46.78 114 LYS A CA 1
ATOM 936 C C . LYS A 1 114 ? -14.633 12.688 21.047 1 46.78 114 LYS A C 1
ATOM 938 O O . LYS A 1 114 ? -15.422 13.492 21.562 1 46.78 114 LYS A O 1
ATOM 943 N N . ALA A 1 115 ? -14.805 11.445 21.375 1 43.31 115 ALA A N 1
ATOM 944 C CA . ALA A 1 115 ? -15.672 11.133 22.5 1 43.31 115 ALA A CA 1
ATOM 945 C C . ALA A 1 115 ? -15.062 11.625 23.812 1 43.31 115 ALA A C 1
ATOM 947 O O . ALA A 1 115 ? -15.773 11.805 24.812 1 43.31 115 ALA A O 1
ATOM 948 N N . GLN A 1 116 ? -13.836 11.57 23.797 1 36.31 116 GLN A N 1
ATOM 949 C CA . GLN A 1 116 ? -13.305 11.961 25.109 1 36.31 116 GLN A CA 1
ATOM 950 C C . GLN A 1 116 ? -13.383 13.477 25.297 1 36.31 116 GLN A C 1
ATOM 952 O O . GLN A 1 116 ? -13.133 13.977 26.391 1 36.31 116 GLN A O 1
ATOM 957 N N . GLN A 1 117 ? -13.516 14.18 24.109 1 35.41 117 GLN A N 1
ATOM 958 C CA . GLN A 1 117 ? -13.688 15.57 24.516 1 35.41 117 GLN A CA 1
ATOM 959 C C . GLN A 1 117 ? -15.156 15.891 24.766 1 35.41 117 GLN A C 1
ATOM 961 O O . GLN A 1 117 ? -16.031 15.367 24.078 1 35.41 117 GLN A O 1
ATOM 966 N N . MET B 1 1 ? 12.227 -13.914 -1.697 1 39.06 1 MET B N 1
ATOM 967 C CA . MET B 1 1 ? 11.555 -12.664 -2.057 1 39.06 1 MET B CA 1
ATOM 968 C C . MET B 1 1 ? 10.039 -12.867 -2.131 1 39.06 1 MET B C 1
ATOM 970 O O . MET B 1 1 ? 9.555 -13.656 -2.936 1 39.06 1 MET B O 1
ATOM 974 N N . TYR B 1 2 ? 9.492 -12.93 -1.052 1 49.25 2 TYR B N 1
ATOM 975 C CA . TYR B 1 2 ? 8.227 -13.57 -0.68 1 49.25 2 TYR B CA 1
ATOM 976 C C . TYR B 1 2 ? 7.094 -13.094 -1.577 1 49.25 2 TYR B C 1
ATOM 978 O O . TYR B 1 2 ? 6.16 -13.844 -1.857 1 49.25 2 TYR B O 1
ATOM 986 N N . TYR B 1 3 ? 7.266 -11.781 -2.17 1 62.66 3 TYR B N 1
ATOM 987 C CA . TYR B 1 3 ? 6.094 -11.297 -2.889 1 62.66 3 TYR B CA 1
ATOM 988 C C . TYR B 1 3 ? 6.391 -11.141 -4.375 1 62.66 3 TYR B C 1
ATOM 990 O O . TYR B 1 3 ? 6.016 -10.133 -4.984 1 62.66 3 TYR B O 1
ATOM 998 N N . MET B 1 4 ? 7.004 -12.297 -4.867 1 73.75 4 MET B N 1
ATOM 999 C CA . MET B 1 4 ? 7.559 -11.969 -6.18 1 73.75 4 MET B CA 1
ATOM 1000 C C . MET B 1 4 ? 6.512 -12.148 -7.273 1 73.75 4 MET B C 1
ATOM 1002 O O . MET B 1 4 ? 5.82 -13.164 -7.316 1 73.75 4 MET B O 1
ATOM 1006 N N . ASP B 1 5 ? 6.375 -11.195 -8.07 1 82.62 5 ASP B N 1
ATOM 1007 C CA . ASP B 1 5 ? 5.59 -11.148 -9.305 1 82.62 5 ASP B CA 1
ATOM 1008 C C . ASP B 1 5 ? 6.004 -12.273 -10.258 1 82.62 5 ASP B C 1
ATOM 1010 O O . ASP B 1 5 ? 7.184 -12.414 -10.586 1 82.62 5 ASP B O 1
ATOM 1014 N N . PRO B 1 6 ? 5.027 -13.133 -10.695 1 84.75 6 PRO B N 1
ATOM 1015 C CA . PRO B 1 6 ? 5.367 -14.211 -11.625 1 84.75 6 PRO B CA 1
ATOM 1016 C C . PRO B 1 6 ? 6.09 -13.711 -12.875 1 84.75 6 PRO B C 1
ATOM 1018 O O . PRO B 1 6 ? 6.934 -14.422 -13.43 1 84.75 6 PRO B O 1
ATOM 1021 N N . ILE B 1 7 ? 5.773 -12.516 -13.336 1 82.38 7 ILE B N 1
ATOM 1022 C CA . ILE B 1 7 ? 6.441 -11.961 -14.508 1 82.38 7 ILE B CA 1
ATOM 1023 C C . ILE B 1 7 ? 7.91 -11.703 -14.195 1 82.38 7 ILE B C 1
ATOM 1025 O O . ILE B 1 7 ? 8.789 -12.023 -15 1 82.38 7 ILE B O 1
ATOM 1029 N N . PHE B 1 8 ? 8.156 -11.234 -13.078 1 82.88 8 PHE B N 1
ATOM 1030 C CA . PHE B 1 8 ? 9.523 -11.016 -12.641 1 82.88 8 PHE B CA 1
ATOM 1031 C C . PHE B 1 8 ? 10.281 -12.336 -12.539 1 82.88 8 PHE B C 1
ATOM 1033 O O . PHE B 1 8 ? 11.438 -12.43 -12.969 1 82.88 8 PHE B O 1
ATOM 1040 N N . ILE B 1 9 ? 9.688 -13.305 -12.031 1 80.5 9 ILE B N 1
ATOM 1041 C CA . ILE B 1 9 ? 10.312 -14.609 -11.836 1 80.5 9 ILE B CA 1
ATOM 1042 C C . ILE B 1 9 ? 10.695 -15.195 -13.195 1 80.5 9 ILE B C 1
ATOM 1044 O O . ILE B 1 9 ? 11.773 -15.781 -13.344 1 80.5 9 ILE B O 1
ATOM 1048 N N . GLY B 1 10 ? 9.922 -15.016 -14.156 1 82.56 10 GLY B N 1
ATOM 1049 C CA . GLY B 1 10 ? 10.148 -15.633 -15.453 1 82.56 10 GLY B CA 1
ATOM 1050 C C . GLY B 1 10 ? 11.062 -14.828 -16.344 1 82.56 10 GLY B C 1
ATOM 1051 O O . GLY B 1 10 ? 11.758 -15.383 -17.203 1 82.56 10 GLY B O 1
ATOM 1052 N N . THR B 1 11 ? 11.047 -13.469 -16.188 1 83.94 11 THR B N 1
ATOM 1053 C CA . THR B 1 11 ? 11.734 -12.625 -17.156 1 83.94 11 THR B CA 1
ATOM 1054 C C . THR B 1 11 ? 12.867 -11.852 -16.5 1 83.94 11 THR B C 1
ATOM 1056 O O . THR B 1 11 ? 13.781 -11.375 -17.188 1 83.94 11 THR B O 1
ATOM 1059 N N . GLY B 1 12 ? 12.719 -11.578 -15.18 1 79.19 12 GLY B N 1
ATOM 1060 C CA . GLY B 1 12 ? 13.68 -10.75 -14.469 1 79.19 12 GLY B CA 1
ATOM 1061 C C . GLY B 1 12 ? 13.391 -9.266 -14.594 1 79.19 12 GLY B C 1
ATOM 1062 O O . GLY B 1 12 ? 14.172 -8.438 -14.125 1 79.19 12 GLY B O 1
ATOM 1063 N N . LEU B 1 13 ? 12.305 -9.031 -15.336 1 79.75 13 LEU B N 1
ATOM 1064 C CA . LEU B 1 13 ? 11.969 -7.629 -15.547 1 79.75 13 LEU B CA 1
ATOM 1065 C C . LEU B 1 13 ? 11.148 -7.086 -14.383 1 79.75 13 LEU B C 1
ATOM 1067 O O . LEU B 1 13 ? 10.055 -7.582 -14.102 1 79.75 13 LEU B O 1
ATOM 1071 N N . LEU B 1 14 ? 11.773 -6.16 -13.672 1 79.81 14 LEU B N 1
ATOM 1072 C CA . LEU B 1 14 ? 11.109 -5.457 -12.586 1 79.81 14 LEU B CA 1
ATOM 1073 C C . LEU B 1 14 ? 10.367 -4.227 -13.102 1 79.81 14 LEU B C 1
ATOM 1075 O O . LEU B 1 14 ? 10.93 -3.432 -13.859 1 79.81 14 LEU B O 1
ATOM 1079 N N . THR B 1 15 ? 9.031 -4.09 -12.773 1 85 15 THR B N 1
ATOM 1080 C CA . THR B 1 15 ? 8.227 -2.949 -13.195 1 85 15 THR B CA 1
ATOM 1081 C C . THR B 1 15 ? 7.395 -2.41 -12.039 1 85 15 THR B C 1
ATOM 1083 O O . THR B 1 15 ? 7.383 -2.99 -10.953 1 85 15 THR B O 1
ATOM 1086 N N . ILE B 1 16 ? 6.668 -1.364 -12.32 1 85.94 16 ILE B N 1
ATOM 1087 C CA . ILE B 1 16 ? 5.746 -0.782 -11.352 1 85.94 16 ILE B CA 1
ATOM 1088 C C . ILE B 1 16 ? 4.629 -1.775 -11.039 1 85.94 16 ILE B C 1
ATOM 1090 O O . ILE B 1 16 ? 4.148 -1.846 -9.906 1 85.94 16 ILE B O 1
ATOM 1094 N N . LYS B 1 17 ? 4.371 -2.596 -12.07 1 90.38 17 LYS B N 1
ATOM 1095 C CA . LYS B 1 17 ? 3.287 -3.557 -11.898 1 90.38 17 LYS B CA 1
ATOM 1096 C C . LYS B 1 17 ? 3.721 -4.723 -11.016 1 90.38 17 LYS B C 1
ATOM 1098 O O . LYS B 1 17 ? 2.881 -5.422 -10.445 1 90.38 17 LYS B O 1
ATOM 1103 N N . SER B 1 18 ? 5.023 -4.969 -10.93 1 89.56 18 SER B N 1
ATOM 1104 C CA . SER B 1 18 ? 5.535 -5.949 -9.969 1 89.56 18 SER B CA 1
ATOM 1105 C C . SER B 1 18 ? 5.297 -5.496 -8.539 1 89.56 18 SER B C 1
ATOM 1107 O O . SER B 1 18 ? 4.961 -6.305 -7.672 1 89.56 18 SER B O 1
ATOM 1109 N N . ASP B 1 19 ? 5.422 -4.215 -8.32 1 90 19 ASP B N 1
ATOM 1110 C CA . ASP B 1 19 ? 5.145 -3.652 -7.004 1 90 19 ASP B CA 1
ATOM 1111 C C . ASP B 1 19 ? 3.664 -3.773 -6.656 1 90 19 ASP B C 1
ATOM 1113 O O . ASP B 1 19 ? 3.311 -4.027 -5.504 1 90 19 ASP B O 1
ATOM 1117 N N . VAL B 1 20 ? 2.822 -3.592 -7.668 1 94 20 VAL B N 1
ATOM 1118 C CA . VAL B 1 20 ? 1.381 -3.729 -7.48 1 94 20 VAL B CA 1
ATOM 1119 C C . VAL B 1 20 ? 1.049 -5.16 -7.062 1 94 20 VAL B C 1
ATOM 1121 O O . VAL B 1 20 ? 0.288 -5.379 -6.117 1 94 20 VAL B O 1
ATOM 1124 N N . TYR B 1 21 ? 1.68 -6.051 -7.699 1 92.94 21 TYR B N 1
ATOM 1125 C CA . TYR B 1 21 ? 1.477 -7.461 -7.387 1 92.94 21 TYR B CA 1
ATOM 1126 C C . TYR B 1 21 ? 1.918 -7.77 -5.961 1 92.94 21 TYR B C 1
ATOM 1128 O O . TYR B 1 21 ? 1.179 -8.398 -5.195 1 92.94 21 TYR B O 1
ATOM 1136 N N . SER B 1 22 ? 3.111 -7.348 -5.602 1 90.81 22 SER B N 1
ATOM 1137 C CA . SER B 1 22 ? 3.646 -7.605 -4.266 1 90.81 22 SER B CA 1
ATOM 1138 C C . SER B 1 22 ? 2.721 -7.059 -3.186 1 90.81 22 SER B C 1
ATOM 1140 O O . SER B 1 22 ? 2.537 -7.688 -2.141 1 90.81 22 SER B O 1
ATOM 1142 N N . PHE B 1 23 ? 2.125 -5.934 -3.506 1 93.88 23 PHE B N 1
ATOM 1143 C CA . PHE B 1 23 ? 1.215 -5.344 -2.531 1 93.88 23 PHE B CA 1
ATOM 1144 C C . PHE B 1 23 ? -0.078 -6.145 -2.443 1 93.88 23 PHE B C 1
ATOM 1146 O O . PHE B 1 23 ? -0.652 -6.289 -1.361 1 93.88 23 PHE B O 1
ATOM 1153 N N . GLY B 1 24 ? -0.576 -6.578 -3.57 1 95.38 24 GLY B N 1
ATOM 1154 C CA . GLY B 1 24 ? -1.738 -7.453 -3.566 1 95.38 24 GLY B CA 1
ATOM 1155 C C . GLY B 1 24 ? -1.573 -8.664 -2.664 1 95.38 24 GLY B C 1
ATOM 1156 O O . GLY B 1 24 ? -2.512 -9.055 -1.97 1 95.38 24 GLY B O 1
ATOM 1157 N N . VAL B 1 25 ? -0.386 -9.172 -2.689 1 93.38 25 VAL B N 1
ATOM 1158 C CA . VAL B 1 25 ? -0.092 -10.312 -1.828 1 93.38 25 VAL B CA 1
ATOM 1159 C C . VAL B 1 25 ? -0.225 -9.898 -0.364 1 93.38 25 VAL B C 1
ATOM 1161 O O . VAL B 1 25 ? -0.85 -10.609 0.431 1 93.38 25 VAL B O 1
ATOM 1164 N N . VAL B 1 26 ? 0.254 -8.789 -0.005 1 94.19 26 VAL B N 1
ATOM 1165 C CA . VAL B 1 26 ? 0.198 -8.297 1.369 1 94.19 26 VAL B CA 1
ATOM 1166 C C . VAL B 1 26 ? -1.255 -8.078 1.78 1 94.19 26 VAL B C 1
ATOM 1168 O O . VAL B 1 26 ? -1.647 -8.406 2.9 1 94.19 26 VAL B O 1
ATOM 1171 N N . LEU B 1 27 ? -2.076 -7.496 0.921 1 96.12 27 LEU B N 1
ATOM 1172 C CA . LEU B 1 27 ? -3.492 -7.285 1.205 1 96.12 27 LEU B CA 1
ATOM 1173 C C . LEU B 1 27 ? -4.188 -8.609 1.497 1 96.12 27 LEU B C 1
ATOM 1175 O O . LEU B 1 27 ? -4.965 -8.711 2.451 1 96.12 27 LEU B O 1
ATOM 1179 N N . MET B 1 28 ? -3.875 -9.555 0.645 1 95.19 28 MET B N 1
ATOM 1180 C CA . MET B 1 28 ? -4.488 -10.867 0.811 1 95.19 28 MET B CA 1
ATOM 1181 C C . MET B 1 28 ? -4.055 -11.508 2.123 1 95.19 28 MET B C 1
ATOM 1183 O O . MET B 1 28 ? -4.875 -12.078 2.844 1 95.19 28 MET B O 1
ATOM 1187 N N . GLU B 1 29 ? -2.764 -11.391 2.41 1 93.94 29 GLU B N 1
ATOM 1188 C CA . GLU B 1 29 ? -2.258 -11.914 3.678 1 93.94 29 GLU B CA 1
ATOM 1189 C C . GLU B 1 29 ? -2.916 -11.211 4.863 1 93.94 29 GLU B C 1
ATOM 1191 O O . GLU B 1 29 ? -3.227 -11.844 5.871 1 93.94 29 GLU B O 1
ATOM 1196 N N . PHE B 1 30 ? -3.09 -10.023 4.73 1 95.12 30 PHE B N 1
ATOM 1197 C CA . PHE B 1 30 ? -3.672 -9.219 5.797 1 95.12 30 PHE B CA 1
ATOM 1198 C C . PHE B 1 30 ? -5.086 -9.688 6.117 1 95.12 30 PHE B C 1
ATOM 1200 O O . PHE B 1 30 ? -5.422 -9.93 7.281 1 95.12 30 PHE B O 1
ATOM 1207 N N . ILE B 1 31 ? -5.91 -9.836 5.117 1 96.44 31 ILE B N 1
ATOM 1208 C CA . ILE B 1 31 ? -7.324 -10.094 5.367 1 96.44 31 ILE B CA 1
ATOM 1209 C C . ILE B 1 31 ? -7.527 -11.57 5.711 1 96.44 31 ILE B C 1
ATOM 1211 O O . ILE B 1 31 ? -8.508 -11.93 6.367 1 96.44 31 ILE B O 1
ATOM 1215 N N . THR B 1 32 ? -6.629 -12.414 5.301 1 95.69 32 THR B N 1
ATOM 1216 C CA . THR B 1 32 ? -6.754 -13.836 5.59 1 95.69 32 THR B CA 1
ATOM 1217 C C . THR B 1 32 ? -5.926 -14.219 6.812 1 95.69 32 THR B C 1
ATOM 1219 O O . THR B 1 32 ? -6.109 -15.297 7.383 1 95.69 32 THR B O 1
ATOM 1222 N N . ARG B 1 33 ? -4.934 -13.43 7.176 1 93.56 33 ARG B N 1
ATOM 1223 C CA . ARG B 1 33 ? -3.93 -13.68 8.203 1 93.56 33 ARG B CA 1
ATOM 1224 C C . ARG B 1 33 ? -3.146 -14.961 7.91 1 93.56 33 ARG B C 1
ATOM 1226 O O . ARG B 1 33 ? -2.682 -15.633 8.828 1 93.56 33 ARG B O 1
ATOM 1233 N N . LYS B 1 34 ? -3.082 -15.281 6.672 1 90.81 34 LYS B N 1
ATOM 1234 C CA . LYS B 1 34 ? -2.268 -16.391 6.18 1 90.81 34 LYS B CA 1
ATOM 1235 C C . LYS B 1 34 ? -1.082 -15.875 5.363 1 90.81 34 LYS B C 1
ATOM 1237 O O . LYS B 1 34 ? -1.167 -14.828 4.723 1 90.81 34 LYS B O 1
ATOM 1242 N N . ARG B 1 35 ? -0.017 -16.672 5.523 1 84.38 35 ARG B N 1
ATOM 1243 C CA . ARG B 1 35 ? 1.173 -16.266 4.781 1 84.38 35 ARG B CA 1
ATOM 1244 C C . ARG B 1 35 ? 1.252 -16.984 3.438 1 84.38 35 ARG B C 1
ATOM 1246 O O . ARG B 1 35 ? 0.947 -18.172 3.346 1 84.38 35 ARG B O 1
ATOM 1253 N N . ASN B 1 36 ? 1.547 -16.031 2.439 1 76.69 36 ASN B N 1
ATOM 1254 C CA . ASN B 1 36 ? 1.735 -16.625 1.121 1 76.69 36 ASN B CA 1
ATOM 1255 C C . ASN B 1 36 ? 3.037 -17.422 1.046 1 76.69 36 ASN B C 1
ATOM 1257 O O . ASN B 1 36 ? 4.102 -16.906 1.401 1 76.69 36 ASN B O 1
ATOM 1261 N N . GLU B 1 37 ? 3.1 -18.812 1.498 1 62.94 37 GLU B N 1
ATOM 1262 C CA . GLU B 1 37 ? 4.281 -19.656 1.356 1 62.94 37 GLU B CA 1
ATOM 1263 C C . GLU B 1 37 ? 4.922 -19.5 -0.017 1 62.94 37 GLU B C 1
ATOM 1265 O O . GLU B 1 37 ? 4.227 -19.5 -1.037 1 62.94 37 GLU B O 1
ATOM 1270 N N . TYR B 1 38 ? 5.738 -18.562 -0.241 1 52.47 38 TYR B N 1
ATOM 1271 C CA . TYR B 1 38 ? 6.43 -18.344 -1.507 1 52.47 38 TYR B CA 1
ATOM 1272 C C . TYR B 1 38 ? 6.582 -19.641 -2.281 1 52.47 38 TYR B C 1
ATOM 1274 O O . TYR B 1 38 ? 7.281 -19.688 -3.297 1 52.47 38 TYR B O 1
ATOM 1282 N N . ASN B 1 39 ? 6.266 -20.875 -1.816 1 49.56 39 ASN B N 1
ATOM 1283 C CA . ASN B 1 39 ? 6.566 -21.969 -2.723 1 49.56 39 ASN B CA 1
ATOM 1284 C C . ASN B 1 39 ? 5.801 -21.844 -4.035 1 49.56 39 ASN B C 1
ATOM 1286 O O . ASN B 1 39 ? 4.934 -20.969 -4.172 1 49.56 39 ASN B O 1
ATOM 1290 N N . GLU B 1 40 ? 6.445 -22.422 -5.133 1 45.94 40 GLU B N 1
ATOM 1291 C CA . GLU B 1 40 ? 6 -22.5 -6.523 1 45.94 40 GLU B CA 1
ATOM 1292 C C . GLU B 1 40 ? 4.48 -22.406 -6.617 1 45.94 40 GLU B C 1
ATOM 1294 O O . GLU B 1 40 ? 3.939 -22.031 -7.668 1 45.94 40 GLU B O 1
ATOM 1299 N N . ASN B 1 41 ? 3.881 -22.719 -5.57 1 47.97 41 ASN B N 1
ATOM 1300 C CA . ASN B 1 41 ? 2.492 -23.047 -5.883 1 47.97 41 ASN B CA 1
ATOM 1301 C C . ASN B 1 41 ? 1.542 -21.953 -5.398 1 47.97 41 ASN B C 1
ATOM 1303 O O . ASN B 1 41 ? 0.334 -22.016 -5.633 1 47.97 41 ASN B O 1
ATOM 1307 N N . GLY B 1 42 ? 2.197 -20.656 -4.852 1 61.25 42 GLY B N 1
ATOM 1308 C CA . GLY B 1 42 ? 1.182 -19.625 -4.727 1 61.25 42 GLY B 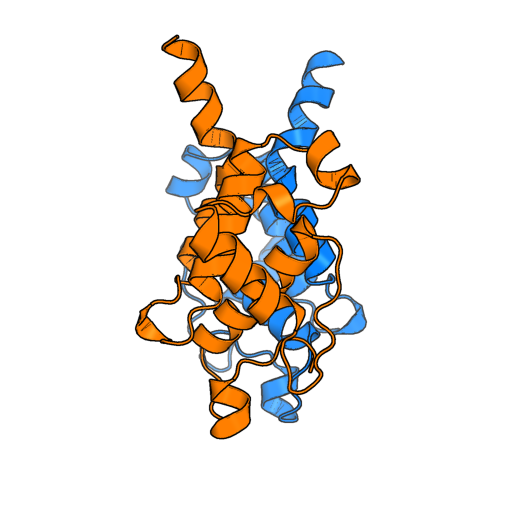CA 1
ATOM 1309 C C . GLY B 1 42 ? -0.144 -20.156 -4.211 1 61.25 42 GLY B C 1
ATOM 1310 O O . GLY B 1 42 ? -1.206 -19.766 -4.703 1 61.25 42 GLY B O 1
ATOM 1311 N N . VAL B 1 43 ? 0.008 -20.922 -3.133 1 79.75 43 VAL B N 1
ATOM 1312 C CA . VAL B 1 43 ? -1.146 -21.734 -2.742 1 79.75 43 VAL B CA 1
ATOM 1313 C C . VAL B 1 43 ? -2.25 -20.812 -2.207 1 79.75 43 VAL B C 1
ATOM 1315 O O . VAL B 1 43 ? -3.412 -20.938 -2.602 1 79.75 43 VAL B O 1
ATOM 1318 N N . LEU B 1 44 ? -1.796 -19.75 -1.526 1 88.62 44 LEU B N 1
ATOM 1319 C CA . LEU B 1 44 ? -2.826 -18.875 -0.974 1 88.62 44 LEU B CA 1
ATOM 1320 C C . LEU B 1 44 ? -3.549 -18.125 -2.082 1 88.62 44 LEU B C 1
ATOM 1322 O O . LEU B 1 44 ? -4.781 -18.078 -2.105 1 88.62 44 LEU B O 1
ATOM 1326 N N . ILE B 1 45 ? -2.76 -17.641 -3.012 1 90.94 45 ILE B N 1
ATOM 1327 C CA . ILE B 1 45 ? -3.33 -16.812 -4.074 1 90.94 45 ILE B CA 1
ATOM 1328 C C . ILE B 1 45 ? -4.266 -17.672 -4.934 1 90.94 45 ILE B C 1
ATOM 1330 O O . ILE B 1 45 ? -5.383 -17.25 -5.242 1 90.94 45 ILE B O 1
ATOM 1334 N N . GLU B 1 46 ? -3.752 -18.812 -5.246 1 88.88 46 GLU B N 1
ATOM 1335 C CA . GLU B 1 46 ? -4.562 -19.703 -6.078 1 88.88 46 GLU B CA 1
ATOM 1336 C C . GLU B 1 46 ? -5.848 -20.109 -5.359 1 88.88 46 GLU B C 1
ATOM 1338 O O . GLU B 1 46 ? -6.926 -20.094 -5.957 1 88.88 46 GLU B O 1
ATOM 1343 N N . GLU B 1 47 ? -5.676 -20.484 -4.148 1 91 47 GLU B N 1
ATOM 1344 C CA . GLU B 1 47 ? -6.844 -20.875 -3.359 1 91 47 GLU B CA 1
ATOM 1345 C C . GLU B 1 47 ? -7.82 -19.703 -3.223 1 91 47 GLU B C 1
ATOM 1347 O O . GLU B 1 47 ? -9.031 -19.891 -3.389 1 91 47 GLU B O 1
ATOM 1352 N N . TYR B 1 48 ? -7.367 -18.625 -2.9 1 93.38 48 TYR B N 1
ATOM 1353 C CA . TYR B 1 48 ? -8.195 -17.438 -2.723 1 93.38 48 TYR B CA 1
ATOM 1354 C C . TYR B 1 48 ? -8.945 -17.109 -4.008 1 93.38 48 TYR B C 1
ATOM 1356 O O . TYR B 1 48 ? -10.141 -16.797 -3.977 1 93.38 48 TYR B O 1
ATOM 1364 N N . ARG B 1 49 ? -8.234 -17.156 -5.09 1 92.12 49 ARG B N 1
ATOM 1365 C CA . ARG B 1 49 ? -8.844 -16.844 -6.379 1 92.12 49 ARG B CA 1
ATOM 1366 C C . ARG B 1 49 ? -9.969 -17.812 -6.699 1 92.12 49 ARG B C 1
ATOM 1368 O O . ARG B 1 49 ? -11.008 -17.406 -7.227 1 92.12 49 ARG B O 1
ATOM 1375 N N . LYS B 1 50 ? -9.664 -19.078 -6.477 1 93 50 LYS B N 1
ATOM 1376 C CA . LYS B 1 50 ? -10.688 -20.094 -6.715 1 93 50 LYS B CA 1
ATOM 1377 C C . LYS B 1 50 ? -11.953 -19.812 -5.922 1 93 50 LYS B C 1
ATOM 1379 O O . LYS B 1 50 ? -13.055 -19.781 -6.48 1 93 50 LYS B O 1
ATOM 1384 N N . TYR B 1 51 ? -11.836 -19.469 -4.68 1 92.75 51 TYR B N 1
ATOM 1385 C CA . TYR B 1 51 ? -12.977 -19.188 -3.822 1 92.75 51 TYR B CA 1
ATOM 1386 C C . TYR B 1 51 ? -13.664 -17.891 -4.25 1 92.75 51 TYR B C 1
ATOM 1388 O O . TYR B 1 51 ? -14.891 -17.828 -4.316 1 92.75 51 TYR B O 1
ATOM 1396 N N . TYR B 1 52 ? -12.891 -16.953 -4.523 1 95.25 52 TYR B N 1
ATOM 1397 C CA . TYR B 1 52 ? -13.43 -15.648 -4.914 1 95.25 52 TYR B CA 1
ATOM 1398 C C . TYR B 1 52 ? -14.258 -15.766 -6.191 1 95.25 52 TYR B C 1
ATOM 1400 O O . TYR B 1 52 ? -15.289 -15.102 -6.336 1 95.25 52 TYR B O 1
ATOM 1408 N N . GLU B 1 53 ? -13.75 -16.531 -7.09 1 93.75 53 GLU B N 1
ATOM 1409 C CA . GLU B 1 53 ? -14.453 -16.719 -8.359 1 93.75 53 GLU B CA 1
ATOM 1410 C C . GLU B 1 53 ? -15.797 -17.406 -8.148 1 93.75 53 GLU B C 1
ATOM 1412 O O . GLU B 1 53 ? -16.781 -17.062 -8.82 1 93.75 53 GLU B O 1
ATOM 1417 N N . ILE B 1 54 ? -15.883 -18.297 -7.277 1 94.88 54 ILE B N 1
ATOM 1418 C CA . ILE B 1 54 ? -17.094 -19.078 -7.023 1 94.88 54 ILE B CA 1
ATOM 1419 C C . ILE B 1 54 ? -18.094 -18.219 -6.254 1 94.88 54 ILE B C 1
ATOM 1421 O O . ILE B 1 54 ? -19.266 -18.125 -6.641 1 94.88 54 ILE B O 1
ATOM 1425 N N . GLU B 1 55 ? -17.672 -17.5 -5.223 1 95.25 55 GLU B N 1
ATOM 1426 C CA . GLU B 1 55 ? -18.578 -16.781 -4.305 1 95.25 55 GLU B CA 1
ATOM 1427 C C . GLU B 1 55 ? -18.75 -15.328 -4.715 1 95.25 55 GLU B C 1
ATOM 1429 O O . GLU B 1 55 ? -19.641 -14.641 -4.227 1 95.25 55 GLU B O 1
ATOM 1434 N N . LYS B 1 56 ? -17.906 -14.867 -5.562 1 94.38 56 LYS B N 1
ATOM 1435 C CA . LYS B 1 56 ? -17.844 -13.453 -5.945 1 94.38 56 LYS B CA 1
ATOM 1436 C C . LYS B 1 56 ? -17.609 -12.562 -4.73 1 94.38 56 LYS B C 1
ATOM 1438 O O . LYS B 1 56 ? -18.125 -11.445 -4.664 1 94.38 56 LYS B O 1
ATOM 1443 N N . SER B 1 57 ? -16.984 -13.203 -3.727 1 94.19 57 SER B N 1
ATOM 1444 C CA . SER B 1 57 ? -16.641 -12.555 -2.469 1 94.19 57 SER B CA 1
ATOM 1445 C C . SER B 1 57 ? -15.516 -13.312 -1.757 1 94.19 57 SER B C 1
ATOM 1447 O O . SER B 1 57 ? -15.375 -14.523 -1.915 1 94.19 57 SER B O 1
ATOM 1449 N N . GLY B 1 58 ? -14.75 -12.594 -1.048 1 95 58 GLY B N 1
ATOM 1450 C CA . GLY B 1 58 ? -13.703 -13.25 -0.275 1 95 58 GLY B CA 1
ATOM 1451 C C . GLY B 1 58 ? -14.125 -13.562 1.147 1 95 58 GLY B C 1
ATOM 1452 O O . GLY B 1 58 ? -13.305 -13.984 1.965 1 95 58 GLY B O 1
ATOM 1453 N N . ARG B 1 59 ? -15.305 -13.375 1.509 1 95 59 ARG B N 1
ATOM 1454 C CA . ARG B 1 59 ? -15.805 -13.391 2.879 1 95 59 ARG B CA 1
ATOM 1455 C C . ARG B 1 59 ? -15.453 -14.695 3.582 1 95 59 ARG B C 1
ATOM 1457 O O . ARG B 1 59 ? -15.094 -14.695 4.762 1 95 59 ARG B O 1
ATOM 1464 N N . SER B 1 60 ? -15.516 -15.773 2.873 1 94.94 60 SER B N 1
ATOM 1465 C CA . SER B 1 60 ? -15.281 -17.078 3.471 1 94.94 60 SER B CA 1
ATOM 1466 C C . SER B 1 60 ? -13.805 -17.281 3.816 1 94.94 60 SER B C 1
ATOM 1468 O O . SER B 1 60 ? -13.453 -18.203 4.559 1 94.94 60 SER B O 1
ATOM 1470 N N . MET B 1 61 ? -12.984 -16.406 3.33 1 95.62 61 MET B N 1
ATOM 1471 C CA . MET B 1 61 ? -11.547 -16.578 3.521 1 95.62 61 MET B CA 1
ATOM 1472 C C . MET B 1 61 ? -11.016 -15.57 4.539 1 95.62 61 MET B C 1
ATOM 1474 O O . MET B 1 61 ? -9.844 -15.633 4.926 1 95.62 61 MET B O 1
ATOM 1478 N N . PHE B 1 62 ? -11.836 -14.688 4.957 1 96.94 62 PHE B N 1
ATOM 1479 C CA . PHE B 1 62 ? -11.383 -13.68 5.906 1 96.94 62 PHE B CA 1
ATOM 1480 C C . PHE B 1 62 ? -11.023 -14.312 7.246 1 96.94 62 PHE B C 1
ATOM 1482 O O . PHE B 1 62 ? -11.719 -15.219 7.711 1 96.94 62 PHE B O 1
ATOM 1489 N N . ASP B 1 63 ? -9.953 -13.859 7.777 1 96.94 63 ASP B N 1
ATOM 1490 C CA . ASP B 1 63 ? -9.617 -14.234 9.148 1 96.94 63 ASP B CA 1
ATOM 1491 C C . ASP B 1 63 ? -10.719 -13.82 10.117 1 96.94 63 ASP B C 1
ATOM 1493 O O . ASP B 1 63 ? -11.266 -12.719 10.023 1 96.94 63 ASP B O 1
ATOM 1497 N N . GLU B 1 64 ? -10.969 -14.625 11.086 1 96.06 64 GLU B N 1
ATOM 1498 C CA . GLU B 1 64 ? -12.07 -14.398 12.016 1 96.06 64 GLU B CA 1
ATOM 1499 C C . GLU B 1 64 ? -11.812 -13.172 12.891 1 96.06 64 GLU B C 1
ATOM 1501 O O . GLU B 1 64 ? -12.734 -12.414 13.195 1 96.06 64 GLU B O 1
ATOM 1506 N N . THR B 1 65 ? -10.688 -12.992 13.289 1 94.75 65 THR B N 1
ATOM 1507 C CA . THR B 1 65 ? -10.328 -11.875 14.148 1 94.75 65 THR B CA 1
ATOM 1508 C C . THR B 1 65 ? -10.477 -10.547 13.398 1 94.75 65 THR B C 1
ATOM 1510 O O . THR B 1 65 ? -11.047 -9.594 13.922 1 94.75 65 THR B O 1
ATOM 1513 N N . ILE B 1 66 ? -10.109 -10.578 12.141 1 92.69 66 ILE B N 1
ATOM 1514 C CA . ILE B 1 66 ? -10.195 -9.359 11.336 1 92.69 66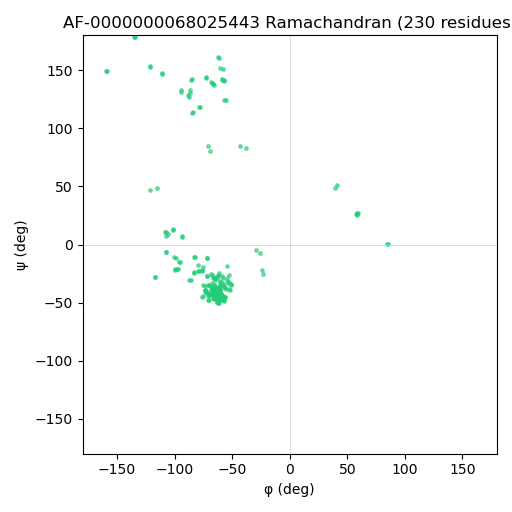 ILE B CA 1
ATOM 1515 C C . ILE B 1 66 ? -11.648 -9.062 11 1 92.69 66 ILE B C 1
ATOM 1517 O O . ILE B 1 66 ? -12.078 -7.906 11.039 1 92.69 66 ILE B O 1
ATOM 1521 N N . ALA B 1 67 ? -12.336 -10.094 10.727 1 93.38 67 ALA B N 1
ATOM 1522 C CA . ALA B 1 67 ? -13.75 -9.945 10.398 1 93.38 67 ALA B CA 1
ATOM 1523 C C . ALA B 1 67 ? -14.531 -9.367 11.578 1 93.38 67 ALA B C 1
ATOM 1525 O O . ALA B 1 67 ? -15.539 -8.672 11.383 1 93.38 67 ALA B O 1
ATOM 1526 N N . ALA B 1 68 ? -14.062 -9.562 12.773 1 92.56 68 ALA B N 1
ATOM 1527 C CA . ALA B 1 68 ? -14.727 -9.062 13.977 1 92.56 68 ALA B CA 1
ATOM 1528 C C . ALA B 1 68 ? -14.352 -7.609 14.242 1 92.56 68 ALA B C 1
ATOM 1530 O O . ALA B 1 68 ? -15.133 -6.863 14.836 1 92.56 68 ALA B O 1
ATOM 1531 N N . GLU B 1 69 ? -13.266 -7.191 13.773 1 87.81 69 GLU B N 1
ATOM 1532 C CA . GLU B 1 69 ? -12.727 -5.883 14.125 1 87.81 69 GLU B CA 1
ATOM 1533 C C . GLU B 1 69 ? -13.023 -4.852 13.039 1 87.81 69 GLU B C 1
ATOM 1535 O O . GLU B 1 69 ? -13.016 -3.646 13.305 1 87.81 69 GLU B O 1
ATOM 1540 N N . GLU B 1 70 ? -13.289 -5.41 11.844 1 88.62 70 GLU B N 1
ATOM 1541 C CA . GLU B 1 70 ? -13.43 -4.496 10.711 1 88.62 70 GLU B CA 1
ATOM 1542 C C . GLU B 1 70 ? -14.805 -4.641 10.062 1 88.62 70 GLU B C 1
ATOM 1544 O O . GLU B 1 70 ? -15.414 -5.711 10.109 1 88.62 70 GLU B O 1
ATOM 1549 N N . ASP B 1 71 ? -15.211 -3.531 9.453 1 91 71 ASP B N 1
ATOM 1550 C CA . ASP B 1 71 ? -16.469 -3.541 8.711 1 91 71 ASP B CA 1
ATOM 1551 C C . ASP B 1 71 ? -16.359 -4.422 7.465 1 91 71 ASP B C 1
ATOM 1553 O O . ASP B 1 71 ? -15.375 -4.355 6.734 1 91 71 ASP B O 1
ATOM 1557 N N . MET B 1 72 ? -17.422 -5.145 7.215 1 93.56 72 MET B N 1
ATOM 1558 C CA . MET B 1 72 ? -17.438 -6.078 6.094 1 93.56 72 MET B CA 1
ATOM 1559 C C . MET B 1 72 ? -17.25 -5.344 4.77 1 93.56 72 MET B C 1
ATOM 1561 O O . MET B 1 72 ? -16.484 -5.789 3.91 1 93.56 72 MET B O 1
ATOM 1565 N N . PRO B 1 73 ? -17.891 -4.176 4.59 1 93.69 73 PRO B N 1
ATOM 1566 C CA . PRO B 1 73 ? -17.672 -3.459 3.33 1 93.69 73 PRO B CA 1
ATOM 1567 C C . PRO B 1 73 ? -16.203 -3.076 3.117 1 93.69 73 PRO B C 1
ATOM 1569 O O . PRO B 1 73 ? -15.719 -3.09 1.984 1 93.69 73 PRO B O 1
ATOM 1572 N N . VAL B 1 74 ? -15.57 -2.826 4.191 1 93.38 74 VAL B N 1
ATOM 1573 C CA . VAL B 1 74 ? -14.164 -2.473 4.117 1 93.38 74 VAL B CA 1
ATOM 1574 C C . VAL B 1 74 ? -13.336 -3.695 3.719 1 93.38 74 VAL B C 1
ATOM 1576 O O . VAL B 1 74 ? -12.508 -3.623 2.811 1 93.38 74 VAL B O 1
ATOM 1579 N N . LEU B 1 75 ? -13.602 -4.793 4.383 1 96 75 LEU B N 1
ATOM 1580 C CA . LEU B 1 75 ? -12.898 -6.031 4.07 1 96 75 LEU B CA 1
ATOM 1581 C C . LEU B 1 75 ? -13.148 -6.453 2.627 1 96 75 LEU B C 1
ATOM 1583 O O . LEU B 1 75 ? -12.234 -6.926 1.946 1 96 75 LEU B O 1
ATOM 1587 N N . GLU B 1 76 ? -14.312 -6.262 2.221 1 96.19 76 GLU B N 1
ATOM 1588 C CA . GLU B 1 76 ? -14.648 -6.605 0.843 1 96.19 76 GLU B CA 1
ATOM 1589 C C . GLU B 1 76 ? -13.906 -5.719 -0.149 1 96.19 76 GLU B C 1
ATOM 1591 O O . GLU B 1 76 ? -13.461 -6.184 -1.2 1 96.19 76 GLU B O 1
ATOM 1596 N N . GLU B 1 77 ? -13.844 -4.473 0.191 1 95.75 77 GLU B N 1
ATOM 1597 C CA . GLU B 1 77 ? -13.094 -3.564 -0.672 1 95.75 77 GLU B CA 1
ATOM 1598 C C . GLU B 1 77 ? -11.617 -3.945 -0.722 1 95.75 77 GLU B C 1
ATOM 1600 O O . GLU B 1 77 ? -10.992 -3.898 -1.785 1 95.75 77 GLU B O 1
ATOM 1605 N N . ILE B 1 78 ? -11.062 -4.293 0.387 1 96.94 78 ILE B N 1
ATOM 1606 C CA . ILE B 1 78 ? -9.672 -4.738 0.44 1 96.94 78 ILE B CA 1
ATOM 1607 C C . ILE B 1 78 ? -9.5 -6 -0.404 1 96.94 78 ILE B C 1
ATOM 1609 O O . ILE B 1 78 ? -8.523 -6.129 -1.149 1 96.94 78 ILE B O 1
ATOM 1613 N N . SER B 1 79 ? -10.414 -6.895 -0.275 1 97.62 79 SER B N 1
ATOM 1614 C CA . SER B 1 79 ? -10.398 -8.133 -1.049 1 97.62 79 SER B CA 1
ATOM 1615 C C . SER B 1 79 ? -10.43 -7.848 -2.547 1 97.62 79 SER B C 1
ATOM 1617 O O . SER B 1 79 ? -9.656 -8.43 -3.311 1 97.62 79 SER B O 1
ATOM 1619 N N . LYS B 1 80 ? -11.328 -6.98 -2.91 1 97.06 80 LYS B N 1
ATOM 1620 C CA . LYS B 1 80 ? -11.422 -6.602 -4.316 1 97.06 80 LYS B CA 1
ATOM 1621 C C . LYS B 1 80 ? 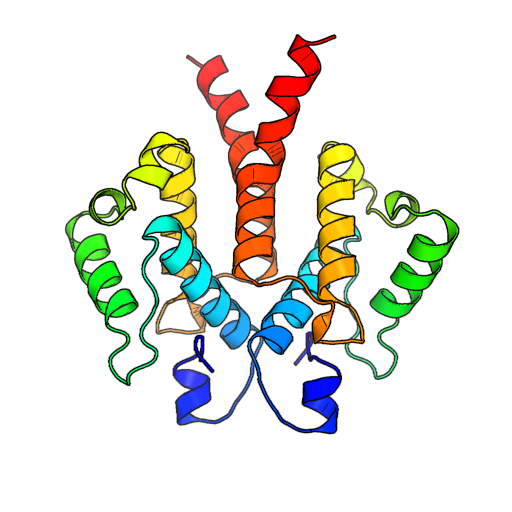-10.109 -6.008 -4.82 1 97.06 80 LYS B C 1
ATOM 1623 O O . LYS B 1 80 ? -9.648 -6.355 -5.91 1 97.06 80 LYS B O 1
ATOM 1628 N N . LEU B 1 81 ? -9.594 -5.176 -4.09 1 97.25 81 LEU B N 1
ATOM 1629 C CA . LEU B 1 81 ? -8.32 -4.555 -4.445 1 97.25 81 LEU B CA 1
ATOM 1630 C C . LEU B 1 81 ? -7.223 -5.605 -4.578 1 97.25 81 LEU B C 1
ATOM 1632 O O . LEU B 1 81 ? -6.422 -5.559 -5.516 1 97.25 81 LEU B O 1
ATOM 1636 N N . ALA B 1 82 ? -7.18 -6.555 -3.645 1 97.12 82 ALA B N 1
ATOM 1637 C CA . ALA B 1 82 ? -6.184 -7.621 -3.699 1 97.12 82 ALA B CA 1
ATOM 1638 C C . ALA B 1 82 ? -6.305 -8.422 -4.996 1 97.12 82 ALA B C 1
ATOM 1640 O O . ALA B 1 82 ? -5.309 -8.656 -5.684 1 97.12 82 ALA B O 1
ATOM 1641 N N . ILE B 1 83 ? -7.457 -8.711 -5.336 1 96.62 83 ILE B N 1
ATOM 1642 C CA . ILE B 1 83 ? -7.719 -9.508 -6.531 1 96.62 83 ILE B CA 1
ATOM 1643 C C . ILE B 1 83 ? -7.293 -8.727 -7.773 1 96.62 83 ILE B C 1
ATOM 1645 O O . ILE B 1 83 ? -6.668 -9.281 -8.68 1 96.62 83 ILE B O 1
ATOM 1649 N N . GLU B 1 84 ? -7.617 -7.5 -7.82 1 97.06 84 GLU B N 1
ATOM 1650 C CA . GLU B 1 84 ? -7.242 -6.656 -8.953 1 97.06 84 GLU B CA 1
ATOM 1651 C C . GLU B 1 84 ? -5.727 -6.559 -9.086 1 97.06 84 GLU B C 1
ATOM 1653 O O . GLU B 1 84 ? -5.195 -6.559 -10.203 1 97.06 84 GLU B O 1
ATOM 1658 N N . CYS B 1 85 ? -5.047 -6.508 -8.016 1 96.19 85 CYS B N 1
ATOM 1659 C CA . CYS B 1 85 ? -3.596 -6.371 -8.008 1 96.19 85 CYS B CA 1
ATOM 1660 C C . CYS B 1 85 ? -2.924 -7.664 -8.461 1 96.19 85 CYS B C 1
ATOM 1662 O O . CYS B 1 85 ? -1.82 -7.637 -9.008 1 96.19 85 CYS B O 1
ATOM 1664 N N . LEU B 1 86 ? -3.576 -8.773 -8.266 1 94.81 86 LEU B N 1
ATOM 1665 C CA . LEU B 1 86 ? -2.938 -10.078 -8.414 1 94.81 86 LEU B CA 1
ATOM 1666 C C . LEU B 1 86 ? -3.305 -10.711 -9.75 1 94.81 86 LEU B C 1
ATOM 1668 O O . LEU B 1 86 ? -3.047 -11.898 -9.969 1 94.81 86 LEU B O 1
ATOM 1672 N N . GLN B 1 87 ? -3.873 -9.938 -10.594 1 94.81 87 GLN B N 1
ATOM 1673 C CA . GLN B 1 87 ? -4.219 -10.445 -11.914 1 94.81 87 GLN B CA 1
ATOM 1674 C C . GLN B 1 87 ? -2.986 -10.984 -12.641 1 94.81 87 GLN B C 1
ATOM 1676 O O . GLN B 1 87 ? -1.903 -10.398 -12.547 1 94.81 87 GLN B O 1
ATOM 1681 N N . GLU B 1 88 ? -3.18 -12.047 -13.32 1 90.06 88 GLU B N 1
ATOM 1682 C CA . GLU B 1 88 ? -2.102 -12.625 -14.117 1 90.06 88 GLU B CA 1
ATOM 1683 C C . GLU B 1 88 ? -1.716 -11.703 -15.266 1 90.06 88 GLU B C 1
ATOM 1685 O O . GLU B 1 88 ? -0.539 -11.594 -15.617 1 90.06 88 GLU B O 1
ATOM 1690 N N . ASP B 1 89 ? -2.75 -11.094 -15.82 1 92.88 89 ASP B N 1
ATOM 1691 C CA . ASP B 1 89 ? -2.516 -10.102 -16.859 1 92.88 89 ASP B CA 1
ATOM 1692 C C . ASP B 1 89 ? -2.07 -8.773 -16.25 1 92.88 89 ASP B C 1
ATOM 1694 O O . ASP B 1 89 ? -2.852 -8.094 -15.578 1 92.88 89 ASP B O 1
ATOM 1698 N N . VAL B 1 90 ? -0.907 -8.336 -16.578 1 93.06 90 VAL B N 1
ATOM 1699 C CA . VAL B 1 90 ? -0.284 -7.148 -15.992 1 93.06 90 VAL B CA 1
ATOM 1700 C C . VAL B 1 90 ? -1.143 -5.918 -16.281 1 93.06 90 VAL B C 1
ATOM 1702 O O . VAL B 1 90 ? -1.25 -5.02 -15.445 1 93.06 90 VAL B O 1
ATOM 1705 N N . GLU B 1 91 ? -1.756 -5.902 -17.469 1 93.81 91 GLU B N 1
ATOM 1706 C CA . GLU B 1 91 ? -2.559 -4.758 -17.891 1 93.81 91 GLU B CA 1
ATOM 1707 C C . GLU B 1 91 ? -3.818 -4.629 -17.031 1 93.81 91 GLU B C 1
ATOM 1709 O O . GLU B 1 91 ? -4.355 -3.531 -16.875 1 93.81 91 GLU B O 1
ATOM 1714 N N . GLY B 1 92 ? -4.25 -5.719 -16.5 1 95.44 92 GLY B N 1
ATOM 1715 C CA . GLY B 1 92 ? -5.457 -5.73 -15.688 1 95.44 92 GLY B CA 1
ATOM 1716 C C . GLY B 1 92 ? -5.211 -5.312 -14.25 1 95.44 92 GLY B C 1
ATOM 1717 O O . GLY B 1 92 ? -6.156 -5.059 -13.5 1 95.44 92 GLY B O 1
ATOM 1718 N N . ARG B 1 93 ? -3.975 -5.203 -13.836 1 96.44 93 ARG B N 1
ATOM 1719 C CA . ARG B 1 93 ? -3.645 -4.82 -12.469 1 96.44 93 ARG B CA 1
ATOM 1720 C C . ARG B 1 93 ? -3.926 -3.342 -12.227 1 96.44 93 ARG B C 1
ATOM 1722 O O . ARG B 1 93 ? -3.742 -2.516 -13.125 1 96.44 93 ARG B O 1
ATOM 1729 N N . SER B 1 94 ? -4.371 -3.014 -11.07 1 96.38 94 SER B N 1
ATOM 1730 C CA . SER B 1 94 ? -4.543 -1.623 -10.664 1 96.38 94 SER B CA 1
ATOM 1731 C C . SER B 1 94 ? -3.213 -0.88 -10.656 1 96.38 94 SER B C 1
ATOM 1733 O O . SER B 1 94 ? -2.148 -1.502 -10.711 1 96.38 94 SER B O 1
ATOM 1735 N N . ASP B 1 95 ? -3.332 0.375 -10.688 1 94.81 95 ASP B N 1
ATOM 1736 C CA . ASP B 1 95 ? -2.186 1.26 -10.5 1 94.81 95 ASP B CA 1
ATOM 1737 C C . ASP B 1 95 ? -1.923 1.519 -9.023 1 94.81 95 ASP B C 1
ATOM 1739 O O . ASP B 1 95 ? -2.861 1.658 -8.234 1 94.81 95 ASP B O 1
ATOM 1743 N N . MET B 1 96 ? -0.588 1.565 -8.672 1 94.5 96 MET B N 1
ATOM 1744 C CA . MET B 1 96 ? -0.238 1.713 -7.258 1 94.5 96 MET B CA 1
ATOM 1745 C C . MET B 1 96 ? -0.849 2.984 -6.676 1 94.5 96 MET B C 1
ATOM 1747 O O . MET B 1 96 ? -1.234 3.012 -5.508 1 94.5 96 MET B O 1
ATOM 1751 N N . MET B 1 97 ? -0.924 4.027 -7.578 1 93.56 97 MET B N 1
ATOM 1752 C CA . MET B 1 97 ? -1.555 5.266 -7.133 1 93.56 97 MET B CA 1
ATOM 1753 C C . MET B 1 97 ? -3.041 5.055 -6.863 1 93.56 97 MET B C 1
ATOM 1755 O O . MET B 1 97 ? -3.576 5.555 -5.871 1 93.56 97 MET B O 1
ATOM 1759 N N . GLU B 1 98 ? -3.674 4.332 -7.684 1 95 98 GLU B N 1
ATOM 1760 C CA . GLU B 1 98 ? -5.09 4.023 -7.496 1 95 98 GLU B CA 1
ATOM 1761 C C . GLU B 1 98 ? -5.305 3.154 -6.262 1 95 98 GLU B C 1
ATOM 1763 O O . GLU B 1 98 ? -6.246 3.377 -5.496 1 95 98 GLU B O 1
ATOM 1768 N N . VAL B 1 99 ? -4.5 2.176 -6.043 1 96.06 99 VAL B N 1
ATOM 1769 C CA . VAL B 1 99 ? -4.562 1.316 -4.863 1 96.06 99 VAL B CA 1
ATOM 1770 C C . VAL B 1 99 ? -4.441 2.164 -3.598 1 96.06 99 VAL B C 1
ATOM 1772 O O . VAL B 1 99 ? -5.246 2.033 -2.676 1 96.06 99 VAL B O 1
ATOM 1775 N N . THR B 1 100 ? -3.434 3.061 -3.6 1 94.88 100 THR B N 1
ATOM 1776 C CA . THR B 1 100 ? -3.186 3.939 -2.461 1 94.88 100 THR B CA 1
ATOM 1777 C C . THR B 1 100 ? -4.398 4.82 -2.186 1 94.88 100 THR B C 1
ATOM 1779 O O . THR B 1 100 ? -4.852 4.922 -1.044 1 94.88 100 THR B O 1
ATOM 1782 N N . ARG B 1 101 ? -4.965 5.344 -3.221 1 93.06 101 ARG B N 1
ATOM 1783 C CA . ARG B 1 101 ? -6.129 6.215 -3.088 1 93.06 101 ARG B CA 1
ATOM 1784 C C . ARG B 1 101 ? -7.309 5.461 -2.48 1 93.06 101 ARG B C 1
ATOM 1786 O O . ARG B 1 101 ? -7.949 5.953 -1.55 1 93.06 101 ARG B O 1
ATOM 1793 N N . ARG B 1 102 ? -7.57 4.348 -2.938 1 93.75 102 ARG B N 1
ATOM 1794 C CA . ARG B 1 102 ? -8.703 3.561 -2.463 1 93.75 102 ARG B CA 1
ATOM 1795 C C . ARG B 1 102 ? -8.508 3.141 -1.009 1 93.75 102 ARG B C 1
ATOM 1797 O O . ARG B 1 102 ? -9.461 3.1 -0.235 1 93.75 102 ARG B O 1
ATOM 1804 N N . LEU B 1 103 ? -7.297 2.883 -0.631 1 93.56 103 LEU B N 1
ATOM 1805 C CA . LEU B 1 103 ? -7.027 2.488 0.747 1 93.56 103 LEU B CA 1
ATOM 1806 C C . LEU B 1 103 ? -7.16 3.678 1.69 1 93.56 103 LEU B C 1
ATOM 1808 O O . LEU B 1 103 ? -7.695 3.543 2.795 1 93.56 103 LEU B O 1
ATOM 1812 N N . VAL B 1 104 ? -6.664 4.816 1.227 1 90.31 104 VAL B N 1
ATOM 1813 C CA . VAL B 1 104 ? -6.711 6.027 2.041 1 90.31 104 VAL B CA 1
ATOM 1814 C C . VAL B 1 104 ? -8.164 6.461 2.24 1 90.31 104 VAL B C 1
ATOM 1816 O O . VAL B 1 104 ? -8.523 6.969 3.305 1 90.31 104 VAL B O 1
ATOM 1819 N N . PHE B 1 105 ? -9.039 6.145 1.307 1 87 105 PHE B N 1
ATOM 1820 C CA . PHE B 1 105 ? -10.414 6.633 1.372 1 87 105 PHE B CA 1
ATOM 1821 C C . PHE B 1 105 ? -11.375 5.5 1.723 1 87 105 PHE B C 1
ATOM 1823 O O . PHE B 1 105 ? -12.586 5.625 1.538 1 87 105 PHE B O 1
ATOM 1830 N N . LEU B 1 106 ? -10.883 4.398 2.104 1 87.56 106 LEU B N 1
ATOM 1831 C CA . LEU B 1 106 ? -11.648 3.186 2.361 1 87.56 106 LEU B CA 1
ATOM 1832 C C . LEU B 1 106 ? -12.82 3.473 3.295 1 87.56 106 LEU B C 1
ATOM 1834 O O . LEU B 1 106 ? -13.898 2.889 3.146 1 87.56 106 LEU B O 1
ATOM 1838 N N . ARG B 1 107 ? -12.773 4.344 4.262 1 73.19 107 ARG B N 1
ATOM 1839 C CA . ARG B 1 107 ? -13.859 4.578 5.207 1 73.19 107 ARG B CA 1
ATOM 1840 C C . ARG B 1 107 ? -14.68 5.805 4.809 1 73.19 107 ARG B C 1
ATOM 1842 O O . ARG B 1 107 ? -15.75 6.047 5.367 1 73.19 107 ARG B O 1
ATOM 1849 N N . ARG B 1 108 ? -14.297 6.559 3.963 1 61.75 108 ARG B N 1
ATOM 1850 C CA . ARG B 1 108 ? -15.047 7.77 3.637 1 61.75 108 ARG B CA 1
ATOM 1851 C C . ARG B 1 108 ? -16.391 7.43 3.02 1 61.75 108 ARG B C 1
ATOM 1853 O O . ARG B 1 108 ? -17.391 8.109 3.277 1 61.75 108 ARG B O 1
ATOM 1860 N N . ASP B 1 109 ? -16.5 6.551 2.123 1 51.97 109 ASP B N 1
ATOM 1861 C CA . ASP B 1 109 ? -17.75 6.371 1.389 1 51.97 109 ASP B CA 1
ATOM 1862 C C . ASP B 1 109 ? -18.891 5.984 2.33 1 51.97 109 ASP B C 1
ATOM 1864 O O . ASP B 1 109 ? -20.062 6.168 1.999 1 51.97 109 ASP B O 1
ATOM 1868 N N . ARG B 1 110 ? -18.688 5.43 3.416 1 52.38 110 ARG B N 1
ATOM 1869 C CA . ARG B 1 110 ? -19.859 5.004 4.18 1 52.38 110 ARG B CA 1
ATOM 1870 C C . ARG B 1 110 ? -20.547 6.199 4.828 1 52.38 110 ARG B C 1
ATOM 1872 O O . ARG B 1 110 ? -21.688 6.094 5.281 1 52.38 110 ARG B O 1
ATOM 1879 N N . ARG B 1 111 ? -19.891 7.27 5.301 1 43.91 111 ARG B N 1
ATOM 1880 C CA . ARG B 1 111 ? -20.75 8.312 5.844 1 43.91 111 ARG B CA 1
ATOM 1881 C C . ARG B 1 111 ? -21.797 8.75 4.824 1 43.91 111 ARG B C 1
ATOM 1883 O O . ARG B 1 111 ? -22.891 9.164 5.195 1 43.91 111 ARG B O 1
ATOM 1890 N N . ALA B 1 112 ? -21.5 8.641 3.666 1 41.47 112 ALA B N 1
ATOM 1891 C CA . ALA B 1 112 ? -22.516 9.109 2.719 1 41.47 112 ALA B CA 1
ATOM 1892 C C . ALA B 1 112 ? -23.688 8.133 2.648 1 41.47 112 ALA B C 1
ATOM 1894 O O . ALA B 1 112 ? -24.828 8.539 2.443 1 41.47 112 ALA B O 1
ATOM 1895 N N . GLY B 1 113 ? -23.438 6.906 2.662 1 38.78 113 GLY B N 1
ATOM 1896 C CA . GLY B 1 113 ? -24.578 6.027 2.451 1 38.78 113 GLY B CA 1
ATOM 1897 C C . GLY B 1 113 ? -25.5 5.949 3.652 1 38.78 113 GLY B C 1
ATOM 1898 O O . GLY B 1 113 ? -26.625 5.441 3.551 1 38.78 113 GLY B O 1
ATOM 1899 N N . LYS B 1 114 ? -25.047 5.984 4.828 1 44.12 114 LYS B N 1
ATOM 1900 C CA . LYS B 1 114 ? -26.047 5.949 5.891 1 44.12 114 LYS B CA 1
ATOM 1901 C C . LYS B 1 114 ? -26.953 7.18 5.844 1 44.12 114 LYS B C 1
ATOM 1903 O O . LYS B 1 114 ? -28.031 7.188 6.434 1 44.12 114 LYS B O 1
ATOM 1908 N N . ALA B 1 115 ? -26.547 8.312 5.387 1 38.28 115 ALA B N 1
ATOM 1909 C CA . ALA B 1 115 ? -27.484 9.438 5.398 1 38.28 115 ALA B CA 1
ATOM 1910 C C . ALA B 1 115 ? -28.672 9.18 4.473 1 38.28 115 ALA B C 1
ATOM 1912 O O . ALA B 1 115 ? -29.703 9.828 4.59 1 38.28 115 ALA B O 1
ATOM 1913 N N . GLN B 1 116 ? -28.438 8.5 3.514 1 35.75 116 GLN B N 1
ATOM 1914 C CA . GLN B 1 116 ? -29.562 8.305 2.602 1 35.75 116 GLN B CA 1
ATOM 1915 C C . GLN B 1 116 ? -30.516 7.227 3.115 1 35.75 116 GLN B C 1
ATOM 1917 O O . GLN B 1 116 ? -31.594 7.02 2.551 1 35.75 116 GLN B O 1
ATOM 1922 N N . GLN B 1 117 ? -30.031 6.445 4.023 1 31.34 117 GLN B N 1
ATOM 1923 C CA . GLN B 1 117 ? -31.141 5.617 4.496 1 31.34 117 GLN B CA 1
ATOM 1924 C C . GLN B 1 117 ? -31.875 6.297 5.641 1 31.34 117 GLN B C 1
ATOM 1926 O O . GLN B 1 117 ? -31.266 6.961 6.48 1 31.34 117 GLN B O 1
#

Sequence (234 aa):
MYYMDPIFIGTGLLTIKSDVYSFGVVLMEFITRKRNEYNENGVLIEEYRKYYEIEKSGRSMFDETIAAEEDMPVLEEISKLAIECLQEDVEGRSDMMEVTRRLVFLRRDRRAGKAQQMYYMDPIFIGTGLLTIKSDVYSFGVVLMEFITRKRNEYNENGVLIEEYRKYYEIEKSGRSMFDETIAAEEDMPVLEEISKLAIECLQEDVEGRSDMMEVTRRLVFLRRDRRAGKAQQ

Secondary structure (DSSP, 8-state):
-TT--HHHHHH----HHHHHHHHHHHHHHHHH------STT-HHHHHHHHHHHHHSS-GGGS-HHHHHHS-HHHHHHHHHHHHHHT-SSGGGSPPHHHHHHHHHTTTTHHHHHHHH-/-TT--HHHHHH----HHHHHHHHHHHHHHHHH------STT-HHHHHHHHHHHHHSS-GGGS-HHHHHHS-HHHHHHHHHHHHHHT-SSGGGSPPHHHHHHHHHTTTHHHHHHHH--

pLDDT: mean 84.56, std 17.08, range [31.34, 97.62]

Nearest PDB structures (foldseek):
  5uir-assembly2_B  TM=8.468E-01  e=5.998E-05  Homo sapiens
  9gb9-assembly4_D  TM=8.408E-01  e=8.809E-05  Lotus japonicus
  4y73-assembly2_B  TM=8.410E-01  e=7.471E-05  Homo sapiens
  6o94-assembly4_D  TM=8.429E-01  e=7.471E-05  Homo sapiens
  6ziw-assembly1_I  TM=8.337E-01  e=2.367E-04  Homo sapiens

InterPro domains:
  IPR000719 Protein kinase domain [PS50011] (1-106)
  IPR001245 Serine-threonine/tyrosine-protein kinase, catalytic domain [PF07714] (4-103)
  IPR011009 Protein kinase-like domain superfamily [SSF56112] (2-109)
  IPR045274 Receptor-like kinase WAK-like [PTHR27005] (3-107)

Organism: Hordeum vulgare subsp. vulgare (NCBI:txid112509)